Protein AF-A0A419SGR2-F1 (afdb_monomer)

Mean predicted aligned error: 12.33 Å

Nearest PDB structures (foldseek):
  8unz-assembly1_A  TM=3.447E-01  e=2.009E+00  Homo sapiens
  6o62-assembly1_A-2  TM=3.345E-01  e=9.635E+00  Candida albicans SC5314

pLDDT: mean 79.21, std 12.7, range [41.91, 95.69]

Radius of gyration: 28.57 Å; Cα contacts (8 Å, |Δi|>4): 319; chains: 1; bounding box: 72×35×72 Å

Solvent-accessible surface area (backbone atoms only — not comparable to full-atom values): 14028 Å² total; per-residue (Å²): 113,68,68,64,63,56,46,52,60,55,51,50,67,53,48,55,61,50,53,53,52,74,74,44,84,63,92,43,81,68,53,55,52,55,51,49,53,52,50,51,50,51,52,51,52,52,62,68,43,46,78,79,66,68,83,74,97,68,90,74,63,75,48,81,79,67,83,50,60,67,56,52,37,53,54,38,46,43,51,65,43,68,84,38,83,71,37,61,87,30,54,76,46,76,49,79,43,83,57,54,103,48,55,31,37,34,52,41,61,39,70,89,67,63,74,54,43,37,37,42,34,72,37,95,54,80,77,43,42,38,36,42,38,36,32,53,39,55,31,33,45,79,44,31,74,49,37,89,74,59,80,80,78,52,70,49,81,42,8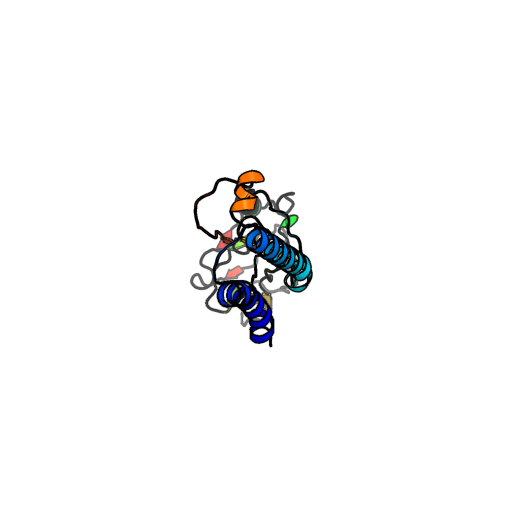8,40,99,84,31,35,30,44,38,35,52,56,71,88,82,86,86,88,82,88,84,89,73,83,54,72,78,56,38,73,74,67,74,59,65,95,64,92,63,96,63,93,50,72,46,74,50,58,40,40,39,39,36,38,34,28,57,82,47,44,75,45,67,51,60,87,57,48,80,47,71,43,73,40,53,123

Organism: NCBI:txid66863

Secondary structure (DSSP, 8-state):
-HHHHHHHHHHHHHHHHHHHHHH--S--HHHHHHHHHHHHHHHHHHHHHHHHH------PPBPP--SSHHHHHHHHHHTT-TT-TTTTTTEEEEEEEE--S--EEEEEE-SS---EEEEEEE-SS--SEEEEEEEPPPEEETTEE-GGGPPPPPEEEEEETTEEEEEEPP----------PPPHHHHTTS-----------EEEPPEEEEEEE-TT-EEEE-TTT-TTEEEPP-

Sequence (234 aa):
MILTTMLIPFLLLLLIPLGFVLKFGKVTRKVTHWLLFSYIGILILAAASIPFITVSDQTLEKVELDSDAWGSLFDDLRVGQLDSPLAQPFLVKQSELDLGQKDLLQLISEGEDRSFNVLLERKEENDNKLEVFLFQGKFIMNGYDFSFKLEPRHYALHDHTDGKALRFAALNQTIKLALTLPEFTIRQFTEEEKWVGSEHWHRADNQIIYLRVPHDLEVIADEDDFPFIEYVQK

Foldseek 3Di:
DVVVVVVVLVVVVVVVVVVLCVVPVDDDPVSVVVVVVVVVVNVVVVVVCVVVVPPDDDDFDQAPCPVCLVVVLVVCVLQPNCVPPSNVVFWDDKDKAAFDPAQEEEEAEPDDDLQEAEEEEEDPDDPNIKIKTKGAWWKAWPRGTPSVVDDTWDWDWDDDPRGIYIYTYDDDDDDDDDDDDDDPVVCVPPVVDPPPDDDGDIDGHHMYMYMYHYNRRHYDYDCVNHVHYRYRHD

Structure (mmCIF, N/CA/C/O backbone):
data_AF-A0A419SGR2-F1
#
_entry.id   AF-A0A419SGR2-F1
#
loop_
_atom_site.group_PDB
_atom_site.id
_atom_site.type_symbol
_atom_site.label_atom_id
_atom_site.label_alt_id
_atom_site.label_comp_id
_atom_site.label_asym_id
_atom_site.label_entity_id
_atom_site.label_seq_id
_atom_site.pdbx_PDB_ins_code
_atom_site.Cartn_x
_atom_site.Cartn_y
_atom_site.Cartn_z
_atom_site.occupancy
_atom_site.B_iso_or_equiv
_atom_site.auth_seq_id
_atom_site.auth_comp_id
_atom_site.auth_asym_id
_atom_site.auth_atom_id
_atom_site.pdbx_PDB_model_num
ATOM 1 N N . MET A 1 1 ? 9.354 -19.891 -29.641 1.00 48.00 1 MET A N 1
ATOM 2 C CA . MET A 1 1 ? 9.240 -18.952 -30.780 1.00 48.00 1 MET A CA 1
ATOM 3 C C . MET A 1 1 ? 10.104 -17.701 -30.602 1.00 48.00 1 MET A C 1
ATOM 5 O O . MET A 1 1 ? 10.783 -17.338 -31.548 1.00 48.00 1 MET A O 1
ATOM 9 N N . ILE A 1 2 ? 10.168 -17.103 -29.402 1.00 48.75 2 ILE A N 1
ATOM 10 C CA . ILE A 1 2 ? 11.015 -15.921 -29.112 1.00 48.75 2 ILE A CA 1
ATOM 11 C C . ILE A 1 2 ? 12.525 -16.236 -29.197 1.00 48.75 2 ILE A C 1
ATOM 13 O O . ILE A 1 2 ? 13.302 -15.464 -29.752 1.00 48.75 2 ILE A O 1
ATOM 17 N N . LEU A 1 3 ? 12.943 -17.418 -28.724 1.00 42.53 3 LEU A N 1
ATOM 18 C CA . LEU A 1 3 ? 14.351 -17.840 -28.759 1.00 42.53 3 LEU A CA 1
ATOM 19 C C . LEU A 1 3 ? 14.888 -17.958 -30.198 1.00 42.53 3 LEU A C 1
ATOM 21 O O . LEU A 1 3 ? 15.985 -17.501 -30.502 1.00 42.53 3 LEU A O 1
ATOM 25 N N . THR A 1 4 ? 14.083 -18.514 -31.107 1.00 53.03 4 THR A N 1
ATOM 26 C CA . THR A 1 4 ? 14.422 -18.649 -32.531 1.00 53.03 4 THR A CA 1
ATOM 27 C C . THR A 1 4 ? 14.467 -17.301 -33.250 1.00 53.03 4 THR A C 1
ATOM 29 O O . THR A 1 4 ? 15.324 -17.110 -34.105 1.00 53.03 4 THR A O 1
ATOM 32 N N . THR A 1 5 ? 13.607 -16.344 -32.887 1.00 54.94 5 THR A N 1
ATOM 33 C CA . THR A 1 5 ? 13.611 -14.998 -33.486 1.00 54.94 5 THR A CA 1
ATOM 34 C C . THR A 1 5 ? 14.757 -14.120 -32.982 1.00 54.94 5 THR A C 1
ATOM 36 O O . THR A 1 5 ? 15.222 -13.273 -33.734 1.00 54.94 5 THR A O 1
ATOM 39 N N . MET A 1 6 ? 15.265 -14.343 -31.763 1.00 57.66 6 MET A N 1
ATOM 40 C CA . MET A 1 6 ? 16.444 -13.635 -31.232 1.00 57.66 6 MET A CA 1
ATOM 41 C C . MET A 1 6 ? 17.780 -14.219 -31.714 1.00 57.66 6 MET A C 1
ATOM 43 O O . MET A 1 6 ? 18.756 -13.489 -31.871 1.00 57.66 6 MET A O 1
ATOM 47 N N . LEU A 1 7 ? 17.829 -15.523 -32.003 1.00 61.00 7 LEU A N 1
ATOM 48 C CA . LEU A 1 7 ? 19.039 -16.192 -32.494 1.00 61.00 7 LEU A CA 1
ATOM 49 C C . LEU A 1 7 ? 19.426 -15.761 -33.914 1.00 61.00 7 LEU A C 1
ATOM 51 O O . LEU A 1 7 ? 20.609 -15.603 -34.193 1.00 61.00 7 LEU A O 1
ATOM 55 N N . ILE A 1 8 ? 18.451 -15.538 -34.798 1.00 70.62 8 ILE A N 1
ATOM 56 C CA . ILE A 1 8 ? 18.682 -15.177 -36.208 1.00 70.62 8 ILE A CA 1
ATOM 57 C C . ILE A 1 8 ? 19.497 -13.877 -36.377 1.00 70.62 8 ILE A C 1
ATOM 59 O O . ILE A 1 8 ? 20.505 -13.920 -37.087 1.00 70.62 8 ILE A O 1
ATOM 63 N N . PRO A 1 9 ? 19.149 -12.737 -35.743 1.00 68.56 9 PRO A N 1
ATOM 64 C CA . PRO A 1 9 ? 19.940 -11.514 -35.873 1.00 68.56 9 PRO A CA 1
ATOM 65 C C . PRO A 1 9 ? 21.348 -11.662 -35.283 1.00 68.56 9 PRO A C 1
ATOM 67 O O . PRO A 1 9 ? 22.299 -11.149 -35.868 1.00 68.56 9 PRO A O 1
ATOM 70 N N . PHE A 1 10 ? 21.515 -12.427 -34.198 1.00 69.81 10 PHE A N 1
ATOM 71 C CA . PHE A 1 10 ? 22.832 -12.697 -33.611 1.00 69.81 10 PHE A CA 1
ATOM 72 C C . PHE A 1 10 ? 23.715 -13.549 -34.539 1.00 69.81 10 PHE A C 1
ATOM 74 O O . PHE A 1 10 ? 24.899 -13.268 -34.724 1.00 69.81 10 PHE A O 1
ATOM 81 N N . LEU A 1 11 ? 23.122 -14.554 -35.191 1.00 71.81 11 LEU A N 1
ATOM 82 C CA . LEU A 1 11 ? 23.799 -15.413 -36.163 1.00 71.81 11 LEU A CA 1
ATOM 83 C C . LEU A 1 11 ? 24.214 -14.625 -37.415 1.00 71.81 11 LEU A C 1
ATOM 85 O O . LEU A 1 11 ? 25.322 -14.807 -37.917 1.00 71.81 11 LEU A O 1
ATOM 89 N N . LEU A 1 12 ? 23.368 -13.702 -37.884 1.00 70.00 12 LEU A N 1
ATOM 90 C CA . LEU A 1 12 ? 23.697 -12.797 -38.990 1.00 70.00 12 LEU A CA 1
ATOM 91 C C . LEU A 1 12 ? 24.831 -11.831 -38.617 1.00 70.00 12 LEU A C 1
ATOM 93 O O . LEU A 1 12 ? 25.761 -11.653 -39.403 1.00 70.00 12 LEU A O 1
ATOM 97 N N . LEU A 1 13 ? 24.808 -11.271 -37.404 1.00 69.38 13 LEU A N 1
ATOM 98 C CA . LEU A 1 13 ? 25.834 -10.348 -36.906 1.00 69.38 13 LEU A CA 1
ATOM 99 C C . LEU A 1 13 ? 27.225 -11.002 -36.825 1.00 69.38 13 LEU A C 1
ATOM 101 O O . LEU A 1 13 ? 28.231 -10.328 -37.038 1.00 69.38 13 LEU A O 1
ATOM 105 N N . LEU A 1 14 ? 27.285 -12.316 -36.588 1.00 69.00 14 LEU A N 1
ATOM 106 C CA . LEU A 1 14 ? 28.528 -13.088 -36.481 1.00 69.00 14 LEU A CA 1
ATOM 107 C C . LEU A 1 14 ? 29.006 -13.637 -37.839 1.00 69.00 14 LEU A C 1
ATOM 109 O O . LEU A 1 14 ? 30.200 -13.601 -38.145 1.00 69.00 14 LEU A O 1
ATOM 113 N N . LEU A 1 15 ? 28.085 -14.101 -38.692 1.00 73.50 15 LEU A N 1
ATOM 114 C CA . LEU A 1 15 ? 28.427 -14.697 -39.988 1.00 73.50 15 LEU A CA 1
ATOM 115 C C . LEU A 1 15 ? 28.880 -13.676 -41.036 1.00 73.50 15 LEU A C 1
ATOM 117 O O . LEU A 1 15 ? 29.740 -13.999 -41.857 1.00 73.50 15 LEU A O 1
ATOM 121 N N . ILE A 1 16 ? 28.337 -12.456 -41.019 1.00 71.19 16 ILE A N 1
ATOM 122 C CA . ILE A 1 16 ? 28.701 -11.416 -41.989 1.00 71.19 16 ILE A CA 1
ATOM 123 C C . ILE A 1 16 ? 30.197 -11.045 -41.887 1.00 71.19 16 ILE A C 1
ATOM 125 O O . ILE A 1 16 ? 30.903 -11.199 -42.889 1.00 71.19 16 ILE A O 1
ATOM 129 N N . PRO A 1 17 ? 30.749 -10.638 -40.725 1.00 66.50 17 PRO A N 1
ATOM 130 C CA . PRO A 1 17 ? 32.171 -10.307 -40.621 1.00 66.50 17 PRO A CA 1
ATOM 131 C C . PRO A 1 17 ? 33.071 -11.529 -40.844 1.00 66.50 17 PRO A C 1
ATOM 133 O O . PRO A 1 17 ? 34.104 -11.406 -41.503 1.00 66.50 17 PRO A O 1
ATOM 136 N N . LEU A 1 18 ? 32.665 -12.718 -40.382 1.00 68.25 18 LEU A N 1
ATOM 137 C CA . LEU A 1 18 ? 33.427 -13.952 -40.583 1.00 68.25 18 LEU A CA 1
ATOM 138 C C . LEU A 1 18 ? 33.543 -14.316 -42.073 1.00 68.25 18 LEU A C 1
ATOM 140 O O . LEU A 1 18 ? 34.627 -14.660 -42.544 1.00 68.25 18 LEU A O 1
ATOM 144 N N . GLY A 1 19 ? 32.460 -14.160 -42.841 1.00 68.69 19 GLY A N 1
ATOM 145 C CA . GLY A 1 19 ? 32.465 -14.350 -44.293 1.00 68.69 19 GLY A CA 1
ATOM 146 C C . GLY A 1 19 ? 33.381 -13.361 -45.022 1.00 68.69 19 GLY A C 1
ATOM 147 O O . GLY A 1 19 ? 34.073 -13.742 -45.969 1.00 68.69 19 GLY A O 1
ATOM 148 N N . PHE A 1 20 ? 33.453 -12.111 -44.557 1.00 64.94 20 PHE A N 1
ATOM 149 C CA . PHE A 1 20 ? 34.381 -11.115 -45.101 1.00 64.94 20 PHE A CA 1
ATOM 150 C C . PHE A 1 20 ? 35.848 -11.430 -44.768 1.00 64.94 20 PHE A C 1
ATOM 152 O O . PHE A 1 20 ? 36.706 -11.303 -45.643 1.00 64.94 20 PHE A O 1
ATOM 159 N N . VAL A 1 21 ? 36.146 -11.895 -43.551 1.00 65.38 21 VAL A N 1
ATOM 160 C CA . VAL A 1 21 ? 37.510 -12.274 -43.137 1.00 65.38 21 VAL A CA 1
ATOM 161 C C . VAL A 1 21 ? 38.002 -13.510 -43.896 1.00 65.38 21 VAL A C 1
ATOM 163 O O . VAL A 1 21 ? 39.126 -13.509 -44.401 1.00 65.38 21 VAL A O 1
ATOM 166 N N . LEU A 1 22 ? 37.155 -14.534 -44.046 1.00 66.31 22 LEU A N 1
ATOM 167 C CA . LEU A 1 22 ? 37.504 -15.776 -44.748 1.00 66.31 22 LEU A CA 1
ATOM 168 C C . LEU A 1 22 ? 37.743 -15.563 -46.252 1.00 66.31 22 LEU A C 1
ATOM 170 O O . LEU A 1 22 ? 38.586 -16.235 -46.842 1.00 66.31 2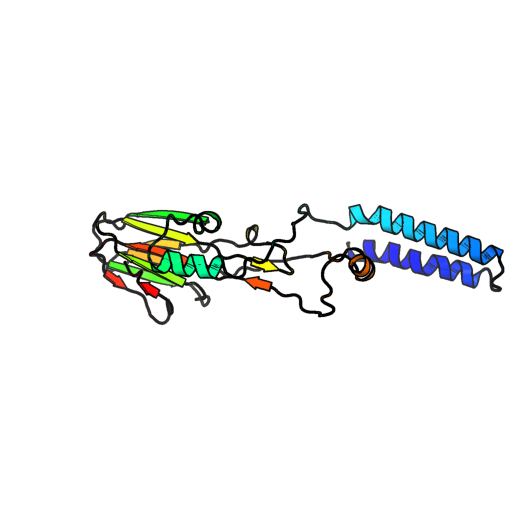2 LEU A O 1
ATOM 174 N N . LYS A 1 23 ? 37.025 -14.625 -46.885 1.00 61.94 23 LYS A N 1
ATOM 175 C CA . LYS A 1 23 ? 37.093 -14.408 -48.340 1.00 61.94 23 LYS A CA 1
ATOM 176 C C . LYS A 1 23 ? 38.195 -13.432 -48.775 1.00 61.94 23 LYS A C 1
ATOM 178 O O . LYS A 1 23 ? 38.629 -13.485 -49.923 1.00 61.94 23 LYS A O 1
ATOM 183 N N . PHE A 1 24 ? 38.671 -12.558 -47.886 1.00 60.19 24 PHE A N 1
ATOM 184 C CA . PHE A 1 24 ? 39.602 -11.473 -48.225 1.00 60.19 24 PHE A CA 1
ATOM 185 C C . PHE A 1 24 ? 40.857 -11.469 -47.340 1.00 60.19 24 PHE A C 1
ATOM 187 O O . PHE A 1 24 ? 41.215 -10.421 -46.815 1.00 60.19 24 PHE A O 1
ATOM 194 N N . GLY A 1 25 ? 41.539 -12.617 -47.205 1.00 58.00 25 GLY A N 1
ATOM 195 C CA . GLY A 1 25 ? 42.660 -12.905 -46.280 1.00 58.00 25 GLY A CA 1
ATOM 196 C C . GLY A 1 25 ? 43.868 -11.941 -46.203 1.00 58.00 25 GLY A C 1
ATOM 197 O O . GLY A 1 25 ? 44.849 -12.256 -45.536 1.00 58.00 25 GLY A O 1
ATOM 198 N N . LYS A 1 26 ? 43.826 -10.762 -46.837 1.00 61.06 26 LYS A N 1
ATOM 199 C CA . LYS A 1 26 ? 44.659 -9.592 -46.526 1.00 61.06 26 LYS A CA 1
ATOM 200 C C . LYS A 1 26 ? 43.774 -8.351 -46.361 1.00 61.06 26 LYS A C 1
ATOM 202 O O . LYS A 1 26 ? 43.098 -7.934 -47.303 1.00 61.06 26 LYS A O 1
ATOM 207 N N . VAL A 1 27 ? 43.836 -7.721 -45.185 1.00 58.25 27 VAL A N 1
ATOM 208 C CA . VAL A 1 27 ? 43.143 -6.457 -44.885 1.00 58.25 27 VAL A CA 1
ATOM 209 C C . VAL A 1 27 ? 43.746 -5.343 -45.745 1.00 58.25 27 VAL A C 1
ATOM 211 O O . VAL A 1 27 ? 44.775 -4.758 -45.422 1.00 58.25 27 VAL A O 1
ATOM 214 N N . THR A 1 28 ? 43.131 -5.073 -46.894 1.00 63.47 28 THR A N 1
ATOM 215 C CA . THR A 1 28 ? 43.472 -3.928 -47.747 1.00 63.47 28 THR A CA 1
ATOM 216 C C . THR A 1 28 ? 42.563 -2.747 -47.409 1.00 63.47 28 THR A C 1
ATOM 218 O O . THR A 1 28 ? 41.455 -2.937 -46.914 1.00 63.47 28 THR A O 1
ATOM 221 N N . ARG A 1 29 ? 42.978 -1.511 -47.728 1.00 59.44 29 ARG A N 1
ATOM 222 C CA . ARG A 1 29 ? 42.201 -0.279 -47.454 1.00 59.44 29 ARG A CA 1
ATOM 223 C C . ARG A 1 29 ? 40.753 -0.342 -47.977 1.00 59.44 29 ARG A C 1
ATOM 225 O O . ARG A 1 29 ? 39.870 0.303 -47.425 1.00 59.44 29 ARG A O 1
ATOM 232 N N . LYS A 1 30 ? 40.491 -1.142 -49.022 1.00 60.88 30 LYS A N 1
ATOM 233 C CA . LYS A 1 30 ? 39.145 -1.401 -49.566 1.00 60.88 30 LYS A CA 1
ATOM 234 C C . LYS A 1 30 ? 38.292 -2.292 -48.652 1.00 60.88 30 LYS A C 1
ATOM 236 O O . LYS A 1 30 ? 37.107 -2.022 -48.505 1.00 60.88 30 LYS A O 1
ATOM 241 N N . VAL A 1 31 ? 38.883 -3.298 -48.002 1.00 64.69 31 VAL A N 1
ATOM 242 C CA . VAL A 1 31 ? 38.198 -4.181 -47.036 1.00 64.69 31 VAL A CA 1
ATOM 243 C C . VAL A 1 31 ? 37.726 -3.385 -45.817 1.00 64.69 31 VAL A C 1
ATOM 245 O O . VAL A 1 31 ? 36.625 -3.618 -45.330 1.00 64.69 31 VAL A O 1
ATOM 248 N N . THR A 1 32 ? 38.492 -2.375 -45.390 1.00 67.25 32 THR A N 1
ATOM 249 C CA . THR A 1 32 ? 38.109 -1.476 -44.288 1.00 67.25 32 THR A CA 1
ATOM 250 C C . THR A 1 32 ? 36.806 -0.719 -44.572 1.00 67.25 32 THR A C 1
ATOM 252 O O . THR A 1 32 ? 35.983 -0.574 -43.675 1.00 67.25 32 THR A O 1
ATOM 255 N N . HIS A 1 33 ? 36.577 -0.287 -45.820 1.00 73.50 33 HIS A N 1
ATOM 256 C CA . HIS A 1 33 ? 35.339 0.407 -46.197 1.00 73.50 33 HIS A CA 1
ATOM 257 C C . HIS A 1 33 ? 34.140 -0.548 -46.212 1.00 73.50 33 HIS A C 1
ATOM 259 O O . HIS A 1 33 ? 33.076 -0.195 -45.719 1.00 73.50 33 HIS A O 1
ATOM 265 N N . TRP A 1 34 ? 34.309 -1.771 -46.723 1.00 74.06 34 TRP A N 1
ATOM 266 C CA . TRP A 1 34 ? 33.247 -2.785 -46.713 1.00 74.06 34 TRP A CA 1
ATOM 267 C C . TRP A 1 34 ? 32.858 -3.221 -45.300 1.00 74.06 34 TRP A C 1
ATOM 269 O O . TRP A 1 34 ? 31.674 -3.389 -45.018 1.00 74.06 34 TRP A O 1
ATOM 279 N N . LEU A 1 35 ? 33.839 -3.342 -44.402 1.00 73.19 35 LEU A N 1
ATOM 280 C CA . LEU A 1 35 ? 33.591 -3.623 -42.991 1.00 73.19 35 LEU A CA 1
ATOM 281 C C . LEU A 1 35 ? 32.818 -2.472 -42.339 1.00 73.19 35 LEU A C 1
ATOM 283 O O . LEU A 1 35 ? 31.832 -2.721 -41.651 1.00 73.19 35 LEU A O 1
ATOM 287 N N . LEU A 1 36 ? 33.192 -1.222 -42.629 1.00 74.62 36 LEU A N 1
ATOM 288 C CA . LEU A 1 36 ? 32.463 -0.046 -42.154 1.00 74.62 36 LEU A CA 1
ATOM 289 C C . LEU A 1 36 ? 31.013 -0.021 -42.666 1.00 74.62 36 LEU A C 1
ATOM 291 O O . LEU A 1 36 ? 30.101 0.187 -41.874 1.00 74.62 36 LEU A O 1
ATOM 295 N N . PHE A 1 37 ? 30.775 -0.291 -43.954 1.00 76.31 37 PHE A N 1
ATOM 296 C CA . PHE A 1 37 ? 29.416 -0.370 -44.507 1.00 76.31 37 PHE A CA 1
ATOM 297 C C . PHE A 1 37 ? 28.590 -1.484 -43.864 1.00 76.31 37 PHE A C 1
ATOM 299 O O . PHE A 1 37 ? 27.427 -1.270 -43.531 1.00 76.31 37 PHE A O 1
ATOM 306 N N . SER A 1 38 ? 29.191 -2.656 -43.651 1.00 75.50 38 SER A N 1
ATOM 307 C CA . SER A 1 38 ? 28.532 -3.757 -42.951 1.00 75.50 38 SER A CA 1
ATOM 308 C C . SER A 1 38 ? 28.190 -3.387 -41.509 1.00 75.50 38 SER A 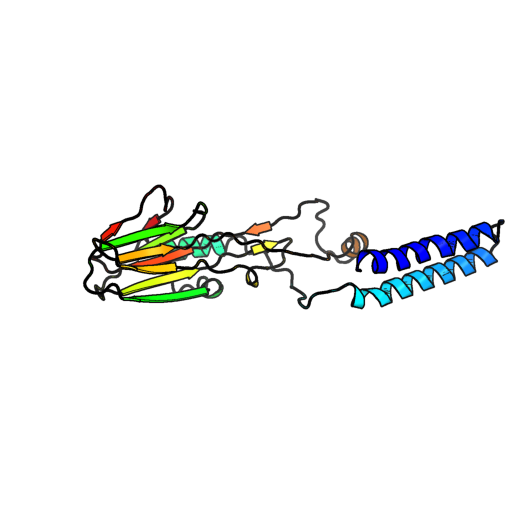C 1
ATOM 310 O O . SER A 1 38 ? 27.095 -3.690 -41.047 1.00 75.50 38 SER A O 1
ATOM 312 N N . TYR A 1 39 ? 29.111 -2.737 -40.800 1.00 75.81 39 TYR A N 1
ATOM 313 C CA . TYR A 1 39 ? 28.913 -2.295 -39.424 1.00 75.81 39 TYR A CA 1
ATOM 314 C C . TYR A 1 39 ? 27.787 -1.260 -39.322 1.00 75.81 39 TYR A C 1
ATOM 316 O O . TYR A 1 39 ? 26.885 -1.412 -38.503 1.00 75.81 39 TYR A O 1
ATOM 324 N N . ILE A 1 40 ? 27.783 -0.261 -40.209 1.00 80.50 40 ILE A N 1
ATOM 325 C CA . ILE A 1 40 ? 26.705 0.733 -40.302 1.00 80.50 40 ILE A CA 1
ATOM 326 C C . ILE A 1 40 ? 25.371 0.048 -40.621 1.00 80.50 40 ILE A C 1
ATOM 328 O O . ILE A 1 40 ? 24.364 0.361 -39.996 1.00 80.50 40 ILE A O 1
ATOM 332 N N . GLY A 1 41 ? 25.351 -0.915 -41.546 1.00 79.81 41 GLY A N 1
ATOM 333 C CA . GLY A 1 41 ? 24.145 -1.679 -41.868 1.00 79.81 41 GLY A CA 1
ATOM 334 C C . GLY A 1 41 ? 23.591 -2.442 -40.664 1.00 79.81 41 GLY A C 1
ATOM 335 O O . GLY A 1 41 ? 22.390 -2.402 -40.412 1.00 79.81 41 GLY A O 1
ATOM 336 N N . ILE A 1 42 ? 24.465 -3.079 -39.880 1.00 82.00 42 ILE A N 1
ATOM 337 C CA . ILE A 1 42 ? 24.087 -3.759 -38.635 1.00 82.00 42 ILE A CA 1
ATOM 338 C C . ILE A 1 42 ? 23.534 -2.761 -37.613 1.00 82.00 42 ILE A C 1
ATOM 340 O O . ILE A 1 42 ? 22.492 -3.030 -37.025 1.00 82.00 42 ILE A O 1
ATOM 344 N N . LEU A 1 43 ? 24.181 -1.606 -37.432 1.00 77.50 43 LEU A N 1
ATOM 345 C CA . LEU A 1 43 ? 23.693 -0.556 -36.533 1.00 77.50 43 LEU A CA 1
ATOM 346 C C . LEU A 1 43 ? 22.307 -0.049 -36.942 1.00 77.50 43 LEU A C 1
ATOM 348 O O . LEU A 1 43 ? 21.441 0.102 -36.087 1.00 77.50 43 LEU A O 1
ATOM 352 N N . ILE A 1 44 ? 22.074 0.169 -38.239 1.00 80.88 44 ILE A N 1
ATOM 353 C CA . ILE A 1 44 ? 20.767 0.598 -38.754 1.00 80.88 44 ILE A CA 1
ATOM 354 C C . ILE A 1 44 ? 19.713 -0.482 -38.505 1.00 80.88 44 ILE A C 1
ATOM 356 O O . ILE A 1 44 ? 18.616 -0.166 -38.056 1.00 80.88 44 ILE 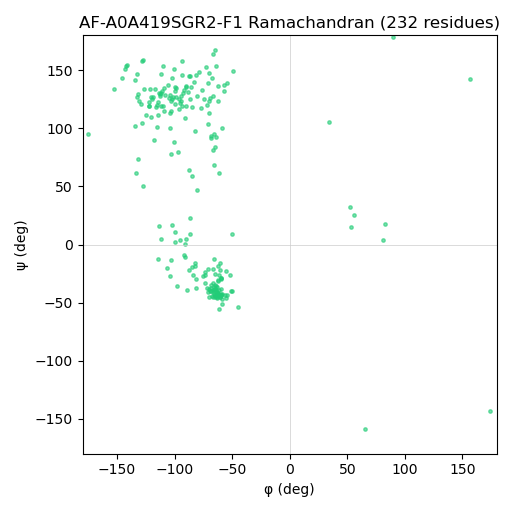A O 1
ATOM 360 N N . LEU A 1 45 ? 20.033 -1.754 -38.759 1.00 79.88 45 LEU A N 1
ATOM 361 C CA . LEU A 1 45 ? 19.115 -2.864 -38.498 1.00 79.88 45 LEU A CA 1
ATOM 362 C C . LEU A 1 45 ? 18.814 -3.027 -37.005 1.00 79.88 45 LEU A C 1
ATOM 364 O O . LEU A 1 45 ? 17.673 -3.306 -36.651 1.00 79.88 45 LEU A O 1
ATOM 368 N N . ALA A 1 46 ? 19.808 -2.830 -36.137 1.00 79.81 46 ALA A N 1
ATOM 369 C CA . AL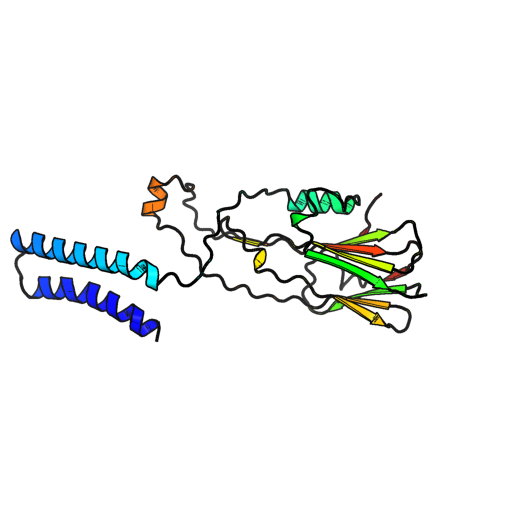A A 1 46 ? 19.625 -2.840 -34.691 1.00 79.81 46 ALA A CA 1
ATOM 370 C C . ALA A 1 46 ? 18.738 -1.673 -34.235 1.00 79.81 46 ALA A C 1
ATOM 372 O O . ALA A 1 46 ? 17.791 -1.887 -33.491 1.00 79.81 46 ALA A O 1
ATOM 373 N N . ALA A 1 47 ? 18.974 -0.458 -34.735 1.00 79.38 47 ALA A N 1
ATOM 374 C CA . ALA A 1 47 ? 18.135 0.698 -34.428 1.00 79.38 47 ALA A CA 1
ATOM 375 C C . ALA A 1 47 ? 16.692 0.514 -34.930 1.00 79.38 47 ALA A C 1
ATOM 377 O O . ALA A 1 47 ? 15.737 0.820 -34.220 1.00 79.38 47 ALA A O 1
ATOM 378 N N . ALA A 1 48 ? 16.522 -0.042 -36.132 1.00 80.00 48 ALA A N 1
ATOM 379 C CA . ALA A 1 48 ? 15.213 -0.323 -36.712 1.00 80.00 48 ALA A CA 1
ATOM 380 C C . ALA A 1 48 ? 14.474 -1.481 -36.018 1.00 80.00 48 ALA A C 1
ATOM 382 O O . ALA A 1 48 ? 13.253 -1.567 -36.135 1.00 80.00 48 ALA A O 1
ATOM 383 N N . SER A 1 49 ? 15.180 -2.369 -35.305 1.00 78.81 49 SER A N 1
ATOM 384 C CA . SER A 1 49 ? 14.566 -3.486 -34.581 1.00 78.81 49 SER A CA 1
ATOM 385 C C . SER A 1 49 ? 14.065 -3.111 -33.182 1.00 78.81 49 SER A C 1
ATOM 387 O O . SER A 1 49 ? 13.184 -3.801 -32.671 1.00 78.81 49 SER A O 1
ATOM 389 N N . ILE A 1 50 ? 14.548 -2.003 -32.599 1.00 73.50 50 ILE A N 1
ATOM 390 C CA . ILE A 1 50 ? 14.118 -1.473 -31.289 1.00 73.50 50 ILE A CA 1
ATOM 391 C C . ILE A 1 50 ? 12.588 -1.473 -31.111 1.00 73.50 50 ILE A C 1
ATOM 393 O O . ILE A 1 50 ? 12.133 -2.093 -30.147 1.00 73.50 50 ILE A O 1
ATOM 397 N N . PRO A 1 51 ? 11.772 -0.882 -32.014 1.00 72.38 51 PRO A N 1
ATOM 398 C CA . PRO A 1 51 ? 10.320 -0.822 -31.824 1.00 72.38 51 PRO A CA 1
ATOM 399 C C . PRO A 1 51 ? 9.637 -2.197 -31.776 1.00 72.38 51 PRO A C 1
ATOM 401 O O . PRO A 1 51 ? 8.522 -2.301 -31.276 1.00 72.38 51 PRO A O 1
ATOM 404 N N . PHE A 1 52 ? 10.287 -3.257 -32.267 1.00 72.88 52 PHE A N 1
ATOM 405 C CA . PHE A 1 52 ? 9.761 -4.624 -32.237 1.00 72.88 52 PHE A CA 1
ATOM 406 C C . PHE A 1 52 ? 10.180 -5.413 -30.982 1.00 72.88 52 PHE A C 1
ATOM 408 O O . PHE A 1 52 ? 9.672 -6.513 -30.762 1.00 72.88 52 PHE A O 1
ATOM 415 N N . ILE A 1 53 ? 11.117 -4.888 -30.181 1.00 67.19 53 ILE A N 1
ATOM 416 C CA . ILE A 1 53 ? 11.613 -5.510 -28.941 1.00 67.19 53 ILE A CA 1
ATOM 417 C C . ILE A 1 53 ? 10.910 -4.917 -27.717 1.00 67.19 53 ILE A C 1
ATOM 419 O O . ILE A 1 53 ? 10.636 -5.638 -26.758 1.00 67.19 53 ILE A O 1
ATOM 423 N N . THR A 1 54 ? 10.602 -3.619 -27.739 1.00 59.47 54 THR A N 1
ATOM 424 C CA . THR A 1 54 ? 9.824 -2.955 -26.688 1.00 59.47 54 THR A CA 1
ATOM 425 C C . THR A 1 54 ? 8.380 -3.451 -26.700 1.00 59.47 54 THR A C 1
ATOM 427 O O . THR A 1 54 ? 7.529 -2.941 -27.421 1.00 59.47 54 THR A O 1
ATOM 430 N N . VAL A 1 55 ? 8.111 -4.472 -25.888 1.00 59.84 55 VAL A N 1
ATOM 431 C CA . VAL A 1 55 ? 6.770 -4.989 -25.605 1.00 59.84 55 VAL A CA 1
ATOM 432 C C . VAL A 1 55 ? 6.344 -4.433 -24.245 1.00 59.84 55 VAL A C 1
ATOM 434 O O . VAL A 1 55 ? 6.652 -5.059 -23.237 1.00 59.84 55 VAL A O 1
ATOM 437 N N . SER A 1 56 ? 5.727 -3.243 -24.205 1.00 57.53 56 SER A N 1
ATOM 438 C CA . SER A 1 56 ? 4.746 -2.793 -23.184 1.00 57.53 56 SER A CA 1
ATOM 439 C C . SER A 1 56 ? 4.654 -1.259 -23.074 1.00 57.53 56 SER A C 1
ATOM 441 O O . SER A 1 56 ? 5.657 -0.551 -23.099 1.00 57.53 56 SER A O 1
ATOM 443 N N . ASP A 1 57 ? 3.421 -0.792 -22.857 1.00 58.09 57 ASP A N 1
ATOM 444 C CA . ASP A 1 57 ? 2.845 0.530 -23.158 1.00 58.09 57 ASP A CA 1
ATOM 445 C C . ASP A 1 57 ? 3.024 1.652 -22.115 1.00 58.09 57 ASP A C 1
ATOM 447 O O . ASP A 1 57 ? 2.224 2.586 -22.083 1.00 58.09 57 ASP A O 1
ATOM 451 N N . GLN A 1 58 ? 4.017 1.601 -21.225 1.00 63.31 58 GLN A N 1
ATOM 452 C CA . GLN A 1 58 ? 4.123 2.622 -20.170 1.00 63.31 58 GLN A CA 1
ATOM 453 C C . GLN A 1 58 ? 5.542 3.150 -20.016 1.00 63.31 58 GLN A C 1
ATOM 455 O O . GLN A 1 58 ? 6.404 2.532 -19.393 1.00 63.31 58 GLN A O 1
ATOM 460 N N . THR A 1 59 ? 5.763 4.337 -20.577 1.00 65.69 59 THR A N 1
ATOM 461 C CA . THR A 1 59 ? 6.862 5.205 -20.165 1.00 65.69 59 THR A CA 1
ATOM 462 C C . THR A 1 59 ? 6.512 5.741 -18.784 1.00 65.69 59 THR A C 1
ATOM 464 O O . THR A 1 59 ? 5.637 6.591 -18.647 1.00 65.69 59 THR A O 1
ATOM 467 N N . LEU A 1 60 ? 7.147 5.185 -17.757 1.00 71.50 60 LEU A N 1
ATOM 468 C CA . LEU A 1 60 ? 7.053 5.712 -16.404 1.00 71.50 60 LEU A CA 1
ATOM 469 C C . LEU A 1 60 ? 8.095 6.813 -16.244 1.00 71.50 60 LEU A C 1
ATOM 471 O O . LEU A 1 60 ? 9.245 6.653 -16.660 1.00 71.50 60 LEU A O 1
ATOM 475 N N . GLU A 1 61 ? 7.692 7.924 -15.645 1.00 72.69 61 GLU A N 1
ATOM 476 C CA . GLU A 1 61 ? 8.628 8.961 -15.234 1.00 72.69 61 GLU A CA 1
ATOM 477 C C . GLU A 1 61 ? 9.313 8.545 -13.932 1.00 72.69 61 GLU A C 1
ATOM 479 O O . GLU A 1 61 ? 8.751 7.813 -13.110 1.00 72.69 61 GLU A O 1
ATOM 484 N N . LYS A 1 62 ? 10.565 8.980 -13.766 1.00 75.19 62 LYS A N 1
ATOM 485 C CA . LYS A 1 62 ? 11.283 8.782 -12.511 1.00 75.19 62 LYS A CA 1
ATOM 486 C C . LYS A 1 62 ? 10.632 9.698 -11.478 1.00 75.19 62 LYS A C 1
ATOM 488 O O . LYS A 1 62 ? 10.534 10.902 -11.698 1.00 75.19 62 LYS A O 1
ATOM 493 N N . VAL A 1 63 ? 10.172 9.123 -10.380 1.00 77.44 63 VAL A N 1
ATOM 494 C CA . VAL A 1 63 ? 9.545 9.856 -9.287 1.00 77.44 63 VAL A CA 1
ATOM 495 C C . VAL A 1 63 ? 10.634 10.255 -8.301 1.00 77.44 63 VAL A C 1
ATOM 497 O O . VAL A 1 63 ? 11.508 9.447 -7.968 1.00 77.44 63 VAL A O 1
ATOM 500 N N . GLU A 1 64 ? 10.598 11.504 -7.837 1.00 71.19 64 GLU A N 1
ATOM 501 C CA . GLU A 1 64 ? 11.399 11.897 -6.684 1.00 71.19 64 GLU A CA 1
ATOM 502 C C . GLU A 1 64 ? 10.930 11.081 -5.482 1.00 71.19 64 GLU A C 1
ATOM 504 O O . GLU A 1 64 ? 9.748 11.059 -5.133 1.00 71.19 64 GLU A O 1
ATOM 509 N N . LEU A 1 65 ? 11.866 10.358 -4.872 1.00 64.56 65 LEU A N 1
ATOM 510 C CA . LEU A 1 65 ? 11.629 9.710 -3.594 1.00 64.56 65 LEU A CA 1
ATOM 511 C C . LEU A 1 65 ? 11.387 10.807 -2.557 1.00 64.56 65 LEU A C 1
ATOM 513 O O . LEU A 1 65 ? 12.328 11.297 -1.940 1.00 64.56 65 LEU A O 1
ATOM 517 N N . ASP A 1 66 ? 10.127 11.165 -2.342 1.00 69.25 66 ASP A N 1
ATOM 518 C CA . ASP A 1 66 ? 9.730 11.746 -1.071 1.00 69.25 66 ASP A CA 1
ATOM 519 C C . ASP A 1 66 ? 9.842 10.621 -0.040 1.00 69.25 66 ASP A C 1
ATOM 521 O O . ASP A 1 66 ? 8.957 9.767 0.094 1.00 69.25 66 ASP A O 1
ATOM 525 N N . SER A 1 67 ? 11.015 10.532 0.591 1.00 62.47 67 SER A N 1
ATOM 526 C CA . SER A 1 67 ? 11.333 9.455 1.522 1.00 62.47 67 SER A CA 1
ATOM 527 C C . SER A 1 67 ? 10.372 9.426 2.709 1.00 62.47 67 SER A C 1
ATOM 529 O O . SER A 1 67 ? 10.167 8.349 3.281 1.00 62.47 67 SER A O 1
ATOM 531 N N . ASP A 1 68 ? 9.720 10.553 3.002 1.00 77.81 68 ASP A N 1
ATOM 532 C CA . ASP A 1 68 ? 9.056 10.800 4.273 1.00 77.81 68 ASP A CA 1
ATOM 533 C C . ASP A 1 68 ? 7.533 10.922 4.140 1.00 77.81 68 ASP A C 1
ATOM 535 O O . ASP A 1 68 ? 6.846 10.821 5.154 1.00 77.81 68 ASP A O 1
ATOM 539 N N . ALA A 1 69 ? 6.973 11.053 2.929 1.00 84.38 69 ALA A N 1
ATOM 540 C CA . ALA A 1 69 ? 5.520 11.155 2.731 1.00 84.38 69 ALA A CA 1
ATOM 541 C C . ALA A 1 69 ? 4.731 9.996 3.365 1.00 84.38 69 ALA A C 1
ATOM 543 O O . ALA A 1 69 ? 3.706 10.221 4.002 1.00 84.38 69 ALA A O 1
ATOM 544 N N . TRP A 1 70 ? 5.209 8.754 3.222 1.00 86.69 70 TRP A N 1
ATOM 545 C CA . TRP A 1 70 ? 4.534 7.590 3.809 1.00 86.69 70 TRP A CA 1
ATOM 546 C C . TRP A 1 70 ? 4.640 7.554 5.340 1.00 86.69 70 TRP A C 1
ATOM 548 O O . TRP A 1 70 ? 3.679 7.202 6.018 1.00 86.69 70 TRP A O 1
ATOM 558 N N . GLY A 1 71 ? 5.795 7.946 5.890 1.00 87.12 71 GLY A N 1
ATOM 559 C CA . GLY A 1 71 ? 5.983 8.045 7.340 1.00 87.12 71 GLY A CA 1
ATOM 560 C C . GLY A 1 71 ? 5.119 9.153 7.940 1.00 87.12 71 GLY A C 1
ATOM 561 O O . GLY A 1 71 ? 4.396 8.916 8.900 1.00 87.12 71 GLY A O 1
ATOM 562 N N . SER A 1 72 ? 5.111 10.321 7.294 1.00 90.69 72 SER A N 1
ATOM 563 C CA . SER A 1 72 ? 4.262 11.460 7.654 1.00 90.69 72 SER A CA 1
ATOM 564 C C . SER A 1 72 ? 2.780 11.099 7.609 1.00 90.69 72 SER A C 1
ATOM 566 O O . SER A 1 72 ? 2.044 11.437 8.527 1.00 90.69 72 SER A O 1
ATOM 568 N N . LEU A 1 73 ? 2.339 10.354 6.586 1.00 91.00 73 LEU A N 1
ATOM 569 C CA . LEU A 1 73 ? 0.965 9.857 6.523 1.00 91.00 73 LEU A CA 1
ATOM 570 C C . LEU A 1 73 ? 0.640 8.947 7.711 1.00 91.00 73 LEU A C 1
ATOM 572 O O . LEU A 1 73 ? -0.424 9.075 8.309 1.00 91.00 73 LEU A O 1
ATOM 576 N N . PHE A 1 74 ? 1.536 8.019 8.048 1.00 90.12 74 PHE A N 1
ATOM 577 C CA . PHE A 1 74 ? 1.324 7.133 9.188 1.00 90.12 74 PHE A CA 1
ATOM 578 C C . PHE A 1 74 ? 1.176 7.927 10.497 1.00 90.12 74 PHE A C 1
ATOM 580 O O . PHE A 1 74 ? 0.262 7.655 11.276 1.00 90.12 74 PHE A O 1
ATOM 587 N N . ASP A 1 75 ? 2.012 8.948 10.703 1.00 91.50 75 ASP A N 1
ATOM 588 C CA . ASP A 1 75 ? 1.920 9.841 11.861 1.00 91.50 75 ASP A CA 1
ATOM 589 C C . ASP A 1 75 ? 0.623 10.672 11.878 1.00 91.50 75 ASP A C 1
ATOM 591 O O . ASP A 1 75 ? -0.031 10.735 12.922 1.00 91.50 75 ASP A O 1
ATOM 595 N N . ASP A 1 76 ? 0.204 11.241 10.742 1.00 92.19 76 ASP A N 1
ATOM 596 C CA . ASP A 1 76 ? -1.059 11.985 10.603 1.00 92.19 76 ASP A CA 1
ATOM 597 C C . ASP A 1 76 ? -2.267 11.103 10.958 1.00 92.19 76 ASP A C 1
ATOM 599 O O . ASP A 1 76 ? -3.153 11.498 11.724 1.00 92.19 76 ASP A O 1
ATOM 603 N N . LEU A 1 77 ? -2.298 9.875 10.432 1.00 92.44 77 LEU A N 1
ATOM 604 C CA . LEU A 1 77 ? -3.370 8.926 10.718 1.00 92.44 77 LEU A CA 1
ATOM 605 C C . LEU A 1 77 ? -3.384 8.542 12.202 1.00 92.44 77 LEU A C 1
ATOM 607 O O . LEU A 1 77 ? -4.452 8.479 12.810 1.00 92.44 77 LEU A O 1
ATOM 611 N N . ARG A 1 78 ? -2.218 8.359 12.826 1.00 91.69 78 ARG A N 1
ATOM 612 C CA . ARG A 1 78 ? -2.119 8.014 14.251 1.00 91.69 78 ARG A CA 1
ATOM 613 C C . ARG A 1 78 ? -2.720 9.072 15.186 1.00 91.69 78 ARG A C 1
ATOM 615 O O . ARG A 1 78 ? -3.183 8.721 16.272 1.00 91.69 78 ARG A O 1
ATOM 622 N N . VAL A 1 79 ? -2.765 10.335 14.759 1.00 92.31 79 VAL A N 1
ATOM 623 C CA . VAL A 1 79 ? -3.424 11.439 15.486 1.00 92.31 79 VAL A CA 1
ATOM 624 C C . VAL A 1 79 ? -4.827 11.774 14.954 1.00 92.31 79 VAL A C 1
ATOM 626 O O . VAL A 1 79 ? -5.417 12.792 15.314 1.00 92.31 79 VAL A O 1
ATOM 629 N N . GLY A 1 80 ? -5.380 10.932 14.077 1.00 89.38 80 GLY A N 1
ATOM 630 C CA . GLY A 1 80 ? -6.756 11.040 13.590 1.00 89.38 80 GLY A CA 1
ATOM 631 C C . GLY A 1 80 ? -6.974 12.028 12.444 1.00 89.38 80 GLY A C 1
ATOM 632 O O . GLY A 1 80 ? -8.115 12.410 12.184 1.00 89.38 80 GLY A O 1
ATOM 633 N N . GLN A 1 81 ? -5.921 12.448 11.738 1.00 90.38 81 GLN A N 1
ATOM 634 C CA . GLN A 1 81 ? -6.013 13.395 10.619 1.00 90.38 81 GLN A CA 1
ATOM 635 C C . GLN A 1 81 ? -6.282 12.693 9.277 1.00 90.38 81 GLN A C 1
ATOM 637 O O . GLN A 1 81 ? -5.479 12.743 8.347 1.00 90.38 81 GLN A O 1
ATOM 642 N N . LEU A 1 82 ? -7.449 12.055 9.154 1.00 86.50 82 LEU A N 1
ATOM 643 C CA . LEU A 1 82 ? -7.885 11.367 7.926 1.00 86.50 82 LEU A CA 1
ATOM 644 C C . LEU A 1 82 ? -8.050 12.298 6.714 1.00 86.50 82 LEU A C 1
ATOM 646 O O . LEU A 1 82 ? -7.819 11.883 5.580 1.00 86.50 82 LEU A O 1
ATOM 650 N N . ASP A 1 83 ? -8.425 13.556 6.953 1.00 84.62 83 ASP A N 1
ATOM 651 C CA . ASP A 1 83 ? -8.658 14.558 5.904 1.00 84.62 83 ASP A CA 1
ATOM 652 C C . ASP A 1 83 ? -7.379 15.300 5.477 1.00 84.62 83 ASP A C 1
ATOM 654 O O . ASP A 1 83 ? -7.443 16.285 4.733 1.00 84.62 83 ASP A O 1
ATOM 658 N N . SER A 1 84 ? -6.207 14.850 5.940 1.00 85.31 84 SER A N 1
ATOM 659 C CA . SER A 1 84 ? -4.926 15.428 5.539 1.00 85.31 84 SER A CA 1
ATOM 660 C C . SER A 1 84 ? -4.777 15.373 4.009 1.00 85.31 84 SER A C 1
ATOM 662 O O . SER A 1 84 ? -5.062 14.339 3.389 1.00 85.31 84 SER A O 1
ATOM 664 N N . PRO A 1 85 ? -4.278 16.441 3.358 1.00 83.50 85 PRO A N 1
ATOM 665 C CA . PRO A 1 85 ? -3.933 16.407 1.937 1.00 83.50 85 PRO A CA 1
ATOM 666 C C . PRO A 1 85 ? -2.952 15.281 1.580 1.00 83.50 85 PRO A C 1
ATOM 668 O O . PRO A 1 85 ? -2.913 14.851 0.428 1.00 83.50 85 PRO A O 1
ATOM 671 N N . LEU A 1 86 ? -2.184 14.790 2.562 1.00 84.19 86 LEU A N 1
ATOM 672 C CA . LEU A 1 86 ? -1.272 13.658 2.411 1.00 84.19 86 LEU A CA 1
ATOM 673 C C . LEU A 1 86 ? -1.989 12.308 2.324 1.00 84.19 86 LEU A C 1
ATOM 675 O O . LEU A 1 86 ? -1.423 11.380 1.762 1.00 84.19 86 LEU A O 1
ATOM 679 N N . ALA A 1 87 ? -3.214 12.178 2.839 1.00 85.19 87 ALA A N 1
ATOM 680 C CA . ALA A 1 87 ? -3.938 10.908 2.894 1.00 85.19 87 ALA A CA 1
ATOM 681 C C . ALA A 1 87 ? -4.627 10.553 1.569 1.00 85.19 87 ALA A C 1
ATOM 683 O O . ALA A 1 87 ? -4.630 9.393 1.150 1.00 85.19 87 ALA A O 1
ATOM 684 N N . GLN A 1 88 ? -5.161 11.560 0.875 1.00 84.69 88 GLN A N 1
ATOM 685 C CA . GLN A 1 88 ? -5.947 11.380 -0.352 1.00 84.69 88 GLN A CA 1
ATOM 686 C C . GLN A 1 88 ? -5.216 10.600 -1.462 1.00 84.69 88 GLN A C 1
ATOM 688 O O . GLN A 1 88 ? -5.831 9.709 -2.044 1.00 84.69 88 GLN A O 1
ATOM 693 N N . PRO A 1 89 ? -3.920 10.844 -1.753 1.00 86.62 89 PRO A N 1
ATOM 694 C CA . PRO A 1 89 ? -3.213 10.110 -2.804 1.00 86.62 89 PRO A CA 1
ATOM 695 C C . PRO A 1 89 ? -3.008 8.619 -2.509 1.00 86.62 89 PRO A C 1
ATOM 697 O O . PRO A 1 89 ? -2.758 7.852 -3.435 1.00 86.62 89 PRO A O 1
ATOM 700 N N . PHE A 1 90 ? -3.077 8.214 -1.239 1.00 89.06 90 PHE A N 1
ATOM 701 C CA . PHE A 1 90 ? -2.839 6.834 -0.815 1.00 89.06 90 PHE A CA 1
ATOM 702 C C . PHE A 1 90 ? -4.138 6.085 -0.492 1.00 89.06 90 PHE A C 1
ATOM 704 O O . PHE A 1 90 ? -4.117 4.862 -0.357 1.00 89.06 90 PHE A O 1
ATOM 711 N N . LEU A 1 91 ? -5.270 6.786 -0.365 1.00 92.50 91 LEU A N 1
ATOM 712 C CA . LEU A 1 91 ? -6.570 6.178 -0.099 1.00 92.50 91 LEU A CA 1
ATOM 713 C C . LEU A 1 91 ? -7.057 5.405 -1.331 1.00 92.50 91 LEU A C 1
ATOM 715 O O . LEU A 1 91 ? -7.398 5.989 -2.357 1.00 92.50 91 LEU A O 1
ATOM 719 N N . VAL A 1 92 ? -7.142 4.081 -1.211 1.00 92.69 92 VAL A N 1
ATOM 720 C CA . VAL A 1 92 ? -7.585 3.206 -2.311 1.00 92.69 92 VAL A CA 1
ATOM 721 C C . VAL A 1 92 ? -9.009 2.707 -2.146 1.00 92.69 92 VAL A C 1
ATOM 723 O O . VAL A 1 92 ? -9.675 2.385 -3.131 1.00 92.69 92 VAL A O 1
ATOM 726 N N . LYS A 1 93 ? -9.496 2.612 -0.906 1.00 93.00 93 LYS A N 1
ATOM 727 C CA . LYS A 1 93 ? -10.852 2.145 -0.631 1.00 93.00 93 LYS A CA 1
ATOM 728 C C . LYS A 1 93 ? -11.372 2.735 0.667 1.00 93.00 93 LYS A C 1
ATOM 730 O O . LYS A 1 93 ? -10.707 2.658 1.693 1.00 93.00 93 LYS A O 1
ATOM 735 N N . GLN A 1 94 ? -12.602 3.221 0.617 1.00 95.00 94 GLN A N 1
ATOM 736 C CA . GLN A 1 94 ? -13.399 3.576 1.780 1.00 95.00 94 GLN A CA 1
ATOM 737 C C . GLN A 1 94 ? -14.681 2.751 1.738 1.00 95.00 94 GLN A C 1
ATOM 739 O O . GLN A 1 94 ? -15.307 2.617 0.683 1.00 95.00 94 GLN A O 1
ATOM 744 N N . SER A 1 95 ? -15.060 2.164 2.866 1.00 95.69 95 SER A N 1
ATOM 745 C CA . SER A 1 95 ? -16.348 1.492 2.993 1.00 95.69 95 SER A CA 1
ATOM 746 C C . SER A 1 95 ? -16.952 1.708 4.366 1.00 95.69 95 SER A C 1
ATOM 748 O O . SER A 1 95 ? -16.243 1.918 5.346 1.00 95.69 95 SER A O 1
ATOM 750 N N . GLU A 1 96 ? -18.272 1.629 4.405 1.00 95.56 96 GLU A N 1
ATOM 751 C CA . GLU A 1 96 ? -19.065 1.666 5.619 1.00 95.56 96 GLU A CA 1
ATOM 752 C C . GLU A 1 96 ? -19.821 0.341 5.709 1.00 95.56 96 GLU A C 1
ATOM 754 O O . GLU A 1 96 ? -20.460 -0.092 4.745 1.00 95.56 96 GLU A O 1
ATOM 759 N N . LEU A 1 97 ? -19.685 -0.339 6.842 1.00 93.75 97 LEU A N 1
ATOM 760 C CA . LEU A 1 97 ? -20.204 -1.677 7.077 1.00 93.75 97 LEU A CA 1
ATOM 761 C C . LEU A 1 97 ? -21.172 -1.629 8.259 1.00 93.75 97 LEU A C 1
ATOM 763 O O . LEU A 1 97 ? -20.824 -1.152 9.337 1.00 93.75 97 LEU A O 1
ATOM 767 N N . ASP A 1 98 ? -22.384 -2.138 8.059 1.00 92.25 98 ASP A N 1
ATOM 768 C CA . ASP A 1 98 ? -23.410 -2.193 9.101 1.00 92.25 98 ASP A CA 1
ATOM 769 C C . ASP A 1 98 ? -23.118 -3.344 10.079 1.00 92.25 98 ASP A C 1
ATOM 771 O O . ASP A 1 98 ? -23.090 -4.522 9.696 1.00 92.25 98 ASP A O 1
ATOM 775 N N . LEU A 1 99 ? -22.886 -3.004 11.349 1.00 88.62 99 LEU A N 1
ATOM 776 C CA . LEU A 1 99 ? -22.656 -3.974 12.421 1.00 88.62 99 LEU A CA 1
ATOM 777 C C . LEU A 1 99 ? -23.977 -4.526 12.982 1.00 88.62 99 LEU A C 1
ATOM 779 O O . LEU A 1 99 ? -23.988 -5.603 13.588 1.00 88.62 99 LEU A O 1
ATOM 783 N N . GLY A 1 100 ? -25.099 -3.844 12.743 1.00 84.69 100 GLY A N 1
ATOM 784 C CA . GLY A 1 100 ? -26.370 -4.088 13.412 1.00 84.69 100 GLY A CA 1
ATOM 785 C C . GLY A 1 100 ? -26.301 -3.773 14.911 1.00 84.69 100 GLY A C 1
ATOM 786 O O . GLY A 1 100 ? -25.428 -3.055 15.376 1.00 84.69 100 GLY A O 1
ATOM 787 N N . GLN A 1 101 ? -27.215 -4.337 15.702 1.00 79.62 101 GLN A N 1
ATOM 788 C CA . GLN A 1 101 ? -27.233 -4.178 17.168 1.00 79.62 101 GLN A CA 1
ATOM 789 C C . GLN A 1 101 ? -26.234 -5.121 17.863 1.00 79.62 101 GLN A C 1
ATOM 791 O O . GLN A 1 101 ? -26.611 -5.887 18.750 1.00 79.62 101 GLN A O 1
ATOM 796 N N . LYS A 1 102 ? -24.996 -5.180 17.368 1.00 79.38 102 LYS A N 1
ATOM 797 C CA . LYS A 1 102 ? -23.954 -6.064 17.895 1.00 79.38 102 LYS A CA 1
ATOM 798 C C . LYS A 1 102 ? -22.880 -5.240 18.579 1.00 79.38 102 LYS A C 1
ATOM 800 O O . LYS A 1 102 ? -22.339 -4.317 17.983 1.00 79.38 102 LYS A O 1
ATOM 805 N N . ASP A 1 103 ? -22.524 -5.680 19.776 1.00 85.88 103 ASP A N 1
ATOM 806 C CA . ASP A 1 103 ? -21.607 -4.951 20.651 1.00 85.88 103 ASP A CA 1
ATOM 807 C C . ASP A 1 103 ? -20.180 -5.511 20.594 1.00 85.88 103 ASP A C 1
ATOM 809 O O . ASP A 1 103 ? -19.303 -5.011 21.283 1.00 85.88 103 ASP A O 1
ATOM 813 N N . LEU A 1 104 ? -19.929 -6.525 19.756 1.00 91.50 104 LEU A N 1
ATOM 814 C CA . LEU A 1 104 ? -18.636 -7.194 19.640 1.00 91.50 104 LEU A CA 1
ATOM 815 C C . LEU A 1 104 ? -18.208 -7.342 18.179 1.00 91.50 104 LEU A C 1
ATOM 817 O O . LEU A 1 104 ? -18.953 -7.866 17.341 1.00 91.50 104 LEU A O 1
ATOM 821 N N . LEU A 1 105 ? -16.978 -6.919 17.895 1.00 92.81 105 LEU A N 1
ATOM 822 C CA . LEU A 1 105 ? -16.290 -7.084 16.621 1.00 92.81 105 LEU A CA 1
ATOM 823 C C . LEU A 1 105 ? -14.975 -7.833 16.827 1.00 92.81 105 LEU A C 1
ATOM 825 O O . LEU A 1 105 ? -14.063 -7.354 17.494 1.00 92.81 105 LEU A O 1
ATOM 829 N N . GLN A 1 106 ? -14.858 -8.989 16.190 1.00 92.31 106 GLN A N 1
ATOM 830 C CA . GLN A 1 106 ? -13.617 -9.743 16.134 1.00 92.31 106 GLN A CA 1
ATOM 831 C C . GLN A 1 106 ? -12.843 -9.397 14.860 1.00 92.31 106 GLN A C 1
ATOM 833 O O . GLN A 1 106 ? -13.387 -9.483 13.757 1.00 92.31 106 GLN A O 1
ATOM 838 N N . LEU A 1 107 ? -11.573 -9.033 14.993 1.00 91.56 107 LEU A N 1
ATOM 839 C CA . LEU A 1 107 ? -10.659 -8.907 13.862 1.00 91.56 107 LEU A CA 1
ATOM 840 C C . LEU A 1 107 ? -9.996 -10.263 13.614 1.00 91.56 107 LEU A C 1
ATOM 842 O O . LEU A 1 107 ? -9.523 -10.903 14.551 1.00 91.56 107 LEU A O 1
ATOM 846 N N . ILE A 1 108 ? -9.984 -10.712 12.358 1.00 89.44 108 ILE A N 1
ATOM 847 C CA . ILE A 1 108 ? -9.397 -11.998 11.955 1.00 89.44 108 ILE A CA 1
ATOM 848 C C . ILE A 1 108 ? -8.509 -11.775 10.731 1.00 89.44 108 ILE A C 1
ATOM 850 O O . ILE A 1 108 ? -8.966 -11.213 9.733 1.00 89.44 108 ILE A O 1
ATOM 854 N N . SER A 1 109 ? -7.255 -12.220 10.793 1.00 87.38 109 SER A N 1
ATOM 855 C CA . SER A 1 109 ? -6.349 -12.231 9.644 1.00 87.38 109 SER A CA 1
ATOM 856 C C . SER A 1 109 ? -6.272 -13.647 9.090 1.00 87.38 109 SER A C 1
ATOM 858 O O . SER A 1 109 ? -5.985 -14.594 9.816 1.00 87.38 109 SER A O 1
ATOM 860 N N . GLU A 1 110 ? -6.549 -13.818 7.803 1.00 83.81 110 GLU A N 1
ATOM 861 C CA . GLU A 1 110 ? -6.389 -15.104 7.136 1.00 83.81 110 GLU A CA 1
ATOM 862 C C . GLU A 1 110 ? -4.984 -15.200 6.525 1.00 83.81 110 GLU A C 1
ATOM 864 O O . GLU A 1 110 ? -4.533 -14.300 5.818 1.00 83.81 110 GLU A O 1
ATOM 869 N N . GLY A 1 111 ? -4.306 -16.328 6.749 1.00 74.69 111 GLY A N 1
ATOM 870 C CA . GLY A 1 111 ? -3.000 -16.635 6.158 1.00 74.69 111 GLY A CA 1
ATOM 871 C C . GLY A 1 111 ? -1.789 -16.175 6.976 1.00 74.69 111 GLY A C 1
ATOM 872 O O . GLY A 1 111 ? -1.906 -15.600 8.051 1.00 74.69 111 GLY A O 1
ATOM 873 N N . GLU A 1 112 ? -0.598 -16.477 6.455 1.00 69.50 112 GLU A N 1
ATOM 874 C CA . GLU A 1 112 ? 0.679 -16.220 7.142 1.00 69.50 112 GLU A CA 1
ATOM 875 C C . GLU A 1 112 ? 1.177 -14.771 6.979 1.00 69.50 112 GLU A C 1
ATOM 877 O O . GLU A 1 112 ? 2.044 -14.330 7.732 1.00 69.50 112 GLU A O 1
ATOM 882 N N . ASP A 1 113 ? 0.636 -14.012 6.018 1.00 69.06 113 ASP A N 1
ATOM 883 C CA . ASP A 1 113 ? 1.043 -12.624 5.784 1.00 69.06 113 ASP A CA 1
ATOM 884 C C . ASP A 1 113 ? 0.344 -11.644 6.740 1.00 69.06 113 ASP A C 1
ATOM 886 O O . ASP A 1 113 ? -0.780 -11.174 6.505 1.00 69.06 113 ASP A O 1
ATOM 890 N N . ARG A 1 114 ? 1.077 -11.300 7.799 1.00 68.50 114 ARG A N 1
ATOM 891 C CA . ARG A 1 114 ? 0.693 -10.359 8.860 1.00 68.50 114 ARG A CA 1
ATOM 892 C C . ARG A 1 114 ? 1.354 -8.979 8.703 1.00 68.50 114 ARG A C 1
ATOM 894 O O . ARG A 1 114 ? 1.412 -8.209 9.656 1.00 68.50 114 ARG A O 1
ATOM 901 N N . SER A 1 115 ? 1.883 -8.653 7.520 1.00 70.44 115 SER A N 1
ATOM 902 C CA . SER A 1 115 ? 2.622 -7.406 7.270 1.00 70.44 115 SER A CA 1
ATOM 903 C C . SER A 1 115 ? 1.716 -6.211 6.918 1.00 70.44 115 SER A C 1
ATOM 905 O O . SER A 1 115 ? 1.825 -5.591 5.862 1.00 70.44 115 SER A O 1
ATOM 907 N N . PHE A 1 116 ? 0.791 -5.859 7.812 1.00 80.56 116 PHE A N 1
ATOM 908 C CA . PHE A 1 116 ? -0.052 -4.668 7.670 1.00 80.56 116 PHE A CA 1
ATOM 909 C C . PHE A 1 116 ? -0.301 -4.007 9.024 1.00 80.56 116 PHE A C 1
ATOM 911 O O . PHE A 1 116 ? -0.311 -4.670 10.058 1.00 80.56 116 PHE A O 1
ATOM 918 N N . ASN A 1 117 ? -0.498 -2.691 9.002 1.00 87.75 117 ASN A N 1
ATOM 919 C CA . ASN A 1 117 ? -0.764 -1.916 10.209 1.00 87.75 117 ASN A CA 1
ATOM 920 C C . ASN A 1 117 ? -2.264 -1.675 10.335 1.00 87.75 117 ASN A C 1
ATOM 922 O O . ASN A 1 117 ? -2.905 -1.284 9.355 1.00 87.75 117 ASN A O 1
ATOM 926 N N . VAL A 1 118 ? -2.813 -1.866 11.534 1.00 91.12 118 VAL A N 1
ATOM 927 C CA . VAL A 1 118 ? -4.207 -1.529 11.829 1.00 91.12 118 VAL A CA 1
ATOM 928 C C . VAL A 1 118 ? -4.232 -0.356 12.797 1.00 91.12 118 VAL A C 1
ATOM 930 O O . VAL A 1 118 ? -3.731 -0.454 13.913 1.00 91.12 118 VAL A O 1
ATOM 933 N N . LEU A 1 119 ? -4.833 0.748 12.368 1.00 94.00 119 LEU A N 1
ATOM 934 C CA . LEU A 1 119 ? -5.112 1.907 13.204 1.00 94.00 119 LEU A CA 1
ATOM 935 C C . LEU A 1 119 ? -6.584 1.879 13.596 1.00 94.00 119 LEU A C 1
ATOM 937 O O . LEU A 1 119 ? -7.450 1.767 12.729 1.00 94.00 119 LEU A O 1
ATOM 941 N N . LEU A 1 120 ? -6.869 1.962 14.892 1.00 94.38 120 LEU A N 1
ATOM 942 C CA . LEU A 1 120 ? -8.229 1.902 15.416 1.00 94.38 120 LEU A CA 1
ATOM 943 C C . LEU A 1 120 ? -8.598 3.220 16.095 1.00 94.38 120 LEU A C 1
ATOM 945 O O . LEU A 1 120 ? -8.002 3.613 17.097 1.00 94.38 120 LEU A O 1
ATOM 949 N N . GLU A 1 121 ? -9.621 3.880 15.562 1.00 94.81 121 GLU A N 1
ATOM 950 C CA . GLU A 1 121 ? -10.210 5.101 16.098 1.00 94.81 121 GLU A CA 1
ATOM 951 C C . GLU A 1 121 ? -11.600 4.813 16.674 1.00 94.81 121 GLU A C 1
ATOM 953 O O . GLU A 1 121 ? -12.443 4.166 16.046 1.00 94.81 121 GLU A O 1
ATOM 958 N N . ARG A 1 122 ? -11.863 5.341 17.871 1.00 93.62 122 ARG A N 1
ATOM 959 C CA . ARG A 1 122 ? -13.197 5.348 18.474 1.00 93.62 122 ARG A CA 1
ATOM 960 C C . ARG A 1 122 ? -13.958 6.581 18.002 1.00 93.62 122 ARG A C 1
ATOM 962 O O . ARG A 1 122 ? -13.491 7.704 18.170 1.00 93.62 122 ARG A O 1
ATOM 969 N N . LYS A 1 123 ? -15.138 6.370 17.427 1.00 92.38 123 LYS A N 1
ATOM 970 C CA . LYS A 1 123 ? -16.078 7.443 17.090 1.00 92.38 123 LYS A CA 1
ATOM 971 C C . LYS A 1 123 ? -16.721 7.992 18.357 1.00 92.38 123 LYS A C 1
ATOM 973 O O . LYS A 1 123 ? -16.874 7.273 19.336 1.00 92.38 123 LYS A O 1
ATOM 978 N N . GLU A 1 124 ? -17.134 9.253 18.311 1.00 89.75 124 GLU A N 1
ATOM 979 C CA . GLU A 1 124 ? -17.929 9.864 19.385 1.00 89.75 124 GLU A CA 1
ATOM 980 C C . GLU A 1 124 ? -19.379 9.355 19.382 1.00 89.75 124 GLU A C 1
ATOM 982 O O . GLU A 1 124 ? -20.041 9.331 20.417 1.00 89.75 124 GLU A O 1
ATOM 987 N N . GLU A 1 125 ? -19.872 8.924 18.219 1.00 89.56 125 GLU A N 1
ATOM 988 C CA . GLU A 1 125 ? -21.246 8.471 18.022 1.00 89.56 125 GLU A CA 1
ATOM 989 C C . GLU A 1 125 ? -21.344 6.939 17.961 1.00 89.56 125 GLU A C 1
ATOM 991 O O . GLU A 1 125 ? -20.502 6.258 17.369 1.00 89.56 125 GLU A O 1
ATOM 996 N N . ASN A 1 126 ? -22.428 6.399 18.527 1.00 88.19 126 ASN A N 1
ATOM 997 C CA . ASN A 1 126 ? -22.807 4.992 18.401 1.00 88.19 126 ASN A CA 1
ATOM 998 C C . ASN A 1 126 ? -23.850 4.819 17.294 1.00 88.19 126 ASN A C 1
ATOM 1000 O O . ASN A 1 126 ? -25.051 4.710 17.544 1.00 88.19 126 ASN A O 1
ATOM 1004 N N . ASP A 1 127 ? -23.378 4.808 16.054 1.00 90.12 127 ASP A N 1
ATOM 1005 C CA . ASP A 1 127 ? -24.199 4.670 14.848 1.00 90.12 127 ASP A CA 1
ATOM 1006 C C . ASP A 1 127 ? -24.302 3.221 14.338 1.00 90.12 127 ASP A C 1
ATOM 1008 O O . ASP A 1 127 ? -24.914 2.978 13.297 1.00 90.12 127 ASP A O 1
ATOM 1012 N N . ASN A 1 128 ? -23.713 2.264 15.068 1.00 89.75 128 ASN A N 1
ATOM 1013 C CA . ASN A 1 128 ? -23.616 0.845 14.707 1.00 89.75 128 ASN A CA 1
ATOM 1014 C C . ASN A 1 128 ? -22.963 0.589 13.339 1.00 89.75 128 ASN A C 1
ATOM 1016 O O . ASN A 1 128 ? -23.201 -0.441 12.705 1.00 89.75 128 ASN A O 1
ATOM 1020 N N . LYS A 1 129 ? -22.121 1.514 12.875 1.00 93.44 129 LYS A N 1
ATOM 1021 C CA . LYS A 1 129 ? -21.424 1.403 11.596 1.00 93.44 129 LYS A CA 1
ATOM 1022 C C . LYS A 1 129 ? -19.928 1.343 11.822 1.00 93.44 129 LYS A C 1
ATOM 1024 O O . LYS A 1 129 ? -19.362 2.146 12.558 1.00 93.44 129 LYS A O 1
ATOM 1029 N N . LEU A 1 130 ? -19.279 0.408 11.152 1.00 93.62 130 LEU A N 1
ATOM 1030 C CA . LEU A 1 130 ? -17.831 0.331 11.049 1.00 93.62 130 LEU A CA 1
ATOM 1031 C C . LEU A 1 130 ? -17.398 1.044 9.768 1.00 93.62 130 LEU A C 1
ATOM 1033 O O . LEU A 1 130 ? -17.823 0.657 8.681 1.00 93.62 130 LEU A O 1
ATOM 1037 N N . GLU A 1 131 ? -16.522 2.037 9.873 1.00 95.69 131 GLU A N 1
ATOM 1038 C CA . GLU A 1 131 ? -15.891 2.640 8.695 1.00 95.69 131 GLU A CA 1
ATOM 1039 C C . GLU A 1 131 ? -14.491 2.057 8.518 1.00 95.69 131 GLU A C 1
ATOM 1041 O O . GLU A 1 131 ? -13.712 1.974 9.469 1.00 95.69 131 GLU A O 1
ATOM 1046 N N . VAL A 1 132 ? -14.177 1.645 7.293 1.00 95.62 132 VAL A N 1
ATOM 1047 C CA . VAL A 1 132 ? -12.893 1.046 6.930 1.00 95.62 132 VAL A CA 1
ATOM 1048 C C . VAL A 1 132 ? -12.266 1.872 5.821 1.00 95.62 132 VAL A C 1
ATOM 1050 O O . VAL A 1 132 ? -12.820 1.956 4.720 1.00 95.62 132 VAL A O 1
ATOM 1053 N N . PHE A 1 133 ? -11.086 2.420 6.090 1.00 95.56 133 PHE A N 1
ATOM 1054 C CA . PHE A 1 133 ? -10.262 3.121 5.114 1.00 95.56 133 PHE A CA 1
ATOM 1055 C C . PHE A 1 133 ? -9.003 2.301 4.867 1.00 95.56 133 PHE A C 1
ATOM 1057 O O . PHE A 1 133 ? -8.308 1.896 5.798 1.00 95.56 133 PHE A O 1
ATOM 1064 N N . LEU A 1 134 ? -8.725 2.029 3.600 1.00 93.94 134 LEU A N 1
ATOM 1065 C CA . LEU A 1 134 ? -7.548 1.294 3.177 1.00 93.94 134 LEU A CA 1
ATOM 1066 C C . LEU A 1 134 ? -6.606 2.256 2.466 1.00 93.94 134 LEU A C 1
ATOM 1068 O O . LEU A 1 134 ? -6.962 2.810 1.421 1.00 93.94 134 LEU A O 1
ATOM 1072 N N . PHE A 1 135 ? -5.410 2.409 3.021 1.00 92.81 135 PHE A N 1
ATOM 1073 C CA . PHE A 1 135 ? -4.333 3.186 2.431 1.00 92.81 135 PHE A CA 1
ATOM 1074 C C . PHE A 1 135 ? -3.281 2.242 1.856 1.00 92.81 135 PHE A C 1
ATOM 1076 O O . PHE A 1 135 ? -2.774 1.348 2.544 1.00 92.81 135 PHE A O 1
ATOM 1083 N N . GLN A 1 136 ? -2.966 2.426 0.579 1.00 90.50 136 GLN A N 1
ATOM 1084 C CA . GLN A 1 136 ? -1.989 1.617 -0.131 1.00 90.50 136 GLN A CA 1
ATOM 1085 C C . GLN A 1 136 ? -0.637 2.319 -0.134 1.00 90.50 136 GLN A C 1
ATOM 1087 O O . GLN A 1 136 ? -0.528 3.458 -0.575 1.00 90.50 136 GLN A O 1
ATOM 1092 N N . GLY A 1 137 ? 0.384 1.612 0.347 1.00 87.56 137 GLY A N 1
ATOM 1093 C CA . GLY A 1 137 ? 1.769 2.053 0.281 1.00 87.56 137 GLY A CA 1
ATOM 1094 C C . GLY A 1 137 ? 2.293 2.156 -1.149 1.00 87.56 137 GLY A C 1
ATOM 1095 O O . GLY A 1 137 ? 1.680 1.652 -2.095 1.00 87.56 137 GLY A O 1
ATOM 1096 N N . LYS A 1 138 ? 3.455 2.792 -1.317 1.00 88.06 138 LYS A N 1
ATOM 1097 C CA . LYS A 1 138 ? 4.099 2.873 -2.625 1.00 88.06 138 LYS A CA 1
ATOM 1098 C C . LYS A 1 138 ? 4.980 1.659 -2.889 1.00 88.06 138 LYS A C 1
ATOM 1100 O O . LYS A 1 138 ? 5.654 1.143 -1.997 1.00 88.06 138 LYS A O 1
ATOM 1105 N N . PHE A 1 139 ? 5.014 1.240 -4.149 1.00 88.62 139 PHE A N 1
ATOM 1106 C CA . PHE A 1 139 ? 5.995 0.289 -4.651 1.00 88.62 139 PHE A CA 1
ATOM 1107 C C . PHE A 1 139 ? 6.879 0.970 -5.688 1.00 88.62 139 PHE A C 1
ATOM 1109 O O . PHE A 1 139 ? 6.488 1.150 -6.838 1.00 88.62 139 PHE A O 1
ATOM 1116 N N . ILE A 1 140 ? 8.078 1.359 -5.264 1.00 86.94 140 ILE A N 1
ATOM 1117 C CA . ILE A 1 140 ? 9.041 2.079 -6.095 1.00 86.94 140 ILE A CA 1
ATOM 1118 C C . ILE A 1 140 ? 10.227 1.163 -6.360 1.00 86.94 140 ILE A C 1
ATOM 1120 O O . ILE A 1 140 ? 10.805 0.600 -5.432 1.00 86.94 140 ILE A O 1
ATOM 1124 N N . MET A 1 141 ? 10.627 1.036 -7.622 1.00 85.12 141 MET A N 1
ATOM 1125 C CA . MET A 1 141 ? 11.801 0.262 -8.015 1.00 85.12 141 MET A CA 1
ATOM 1126 C C . MET A 1 141 ? 12.674 1.087 -8.954 1.00 85.12 141 MET A C 1
ATOM 1128 O O . MET A 1 141 ? 12.222 1.531 -10.009 1.00 85.12 141 MET A O 1
ATOM 1132 N N . ASN A 1 142 ? 13.943 1.275 -8.584 1.00 80.94 142 ASN A N 1
ATOM 1133 C CA . ASN A 1 142 ? 14.903 2.107 -9.325 1.00 80.94 142 ASN A CA 1
ATOM 1134 C C . ASN A 1 142 ? 14.392 3.537 -9.619 1.00 80.94 142 ASN A C 1
ATOM 1136 O O . ASN A 1 142 ? 14.720 4.113 -10.656 1.00 80.94 142 ASN A O 1
ATOM 1140 N N . GLY A 1 143 ? 13.578 4.099 -8.720 1.00 81.31 143 GLY A N 1
ATOM 1141 C CA . GLY A 1 143 ? 12.977 5.429 -8.867 1.00 81.31 143 GLY A CA 1
ATOM 1142 C C . GLY A 1 143 ? 11.732 5.481 -9.755 1.00 81.31 143 GLY A C 1
ATOM 1143 O O . GLY A 1 143 ? 11.207 6.563 -9.970 1.00 81.31 143 GLY A O 1
ATOM 1144 N N . TYR A 1 144 ? 11.240 4.349 -10.261 1.00 84.19 144 TYR A N 1
ATOM 1145 C CA . TYR A 1 144 ? 9.969 4.283 -10.986 1.00 84.19 144 TYR A CA 1
ATOM 1146 C C . TYR A 1 144 ? 8.860 3.785 -10.065 1.00 84.19 144 TYR A C 1
ATOM 1148 O O . TYR A 1 144 ? 9.053 2.809 -9.337 1.00 84.19 144 TYR A O 1
ATOM 1156 N N . ASP A 1 145 ? 7.706 4.445 -10.118 1.00 86.44 145 ASP A N 1
ATOM 1157 C CA . ASP A 1 145 ? 6.530 4.093 -9.328 1.00 86.44 145 ASP A CA 1
ATOM 1158 C C . ASP A 1 145 ? 5.703 3.002 -10.032 1.00 86.44 145 ASP A C 1
ATOM 1160 O O . ASP A 1 145 ? 5.207 3.176 -11.146 1.00 86.44 145 ASP A O 1
ATOM 1164 N N . PHE A 1 146 ? 5.577 1.857 -9.367 1.00 88.50 146 PHE A N 1
ATOM 1165 C CA . PHE A 1 146 ? 4.806 0.686 -9.778 1.00 88.50 146 PHE A CA 1
ATOM 1166 C C . PHE A 1 146 ? 3.616 0.417 -8.852 1.00 88.50 146 PHE A C 1
ATOM 1168 O O . PHE A 1 146 ? 3.045 -0.675 -8.893 1.00 88.50 146 PHE A O 1
ATOM 1175 N N . SER A 1 147 ? 3.218 1.389 -8.030 1.00 87.81 147 SER A N 1
ATOM 1176 C CA . SER A 1 147 ? 2.135 1.238 -7.048 1.00 87.81 147 SER A CA 1
ATOM 1177 C C . SER A 1 147 ? 0.808 0.869 -7.707 1.00 87.81 147 SER A C 1
ATOM 1179 O O . SER A 1 147 ? 0.041 0.100 -7.148 1.00 87.81 147 SER A O 1
ATOM 1181 N N . PHE A 1 148 ? 0.585 1.290 -8.955 1.00 86.44 148 PHE A N 1
ATOM 1182 C CA . PHE A 1 148 ? -0.584 0.901 -9.754 1.00 86.44 148 PHE A CA 1
ATOM 1183 C C . PHE A 1 148 ? -0.704 -0.613 -10.016 1.00 86.44 148 PHE A C 1
ATOM 1185 O O . PHE A 1 148 ? -1.752 -1.074 -10.465 1.00 86.44 148 PHE A O 1
ATOM 1192 N N . LYS A 1 149 ? 0.368 -1.387 -9.801 1.00 88.44 149 LYS A N 1
ATOM 1193 C CA . LYS A 1 149 ? 0.359 -2.853 -9.905 1.00 88.44 149 LYS A CA 1
ATOM 1194 C C . LYS A 1 149 ? 0.067 -3.550 -8.580 1.00 88.44 149 LYS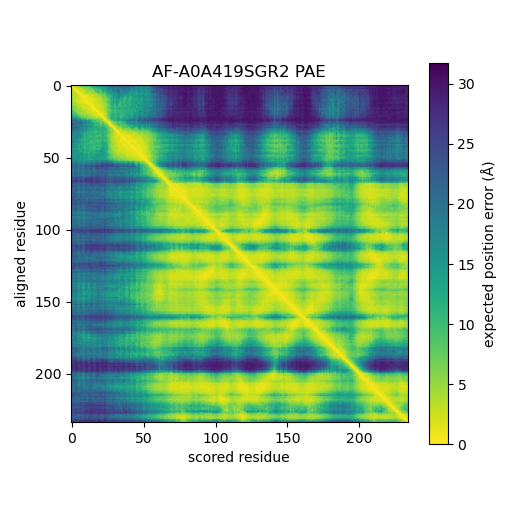 A C 1
ATOM 1196 O O . LYS A 1 149 ? -0.076 -4.770 -8.588 1.00 88.44 149 LYS A O 1
ATOM 1201 N N . LEU A 1 150 ? 0.045 -2.814 -7.469 1.00 88.50 150 LEU A N 1
ATOM 1202 C CA . LEU A 1 150 ? -0.278 -3.374 -6.169 1.00 88.50 150 LEU A CA 1
ATOM 1203 C C . LEU A 1 150 ? -1.784 -3.592 -6.066 1.00 88.50 150 LEU A C 1
ATOM 1205 O O . LEU A 1 150 ? -2.578 -2.689 -6.332 1.00 88.50 150 LEU A O 1
ATOM 1209 N N . GLU A 1 151 ? -2.184 -4.765 -5.592 1.00 89.12 151 GLU A N 1
ATOM 1210 C CA . GLU A 1 151 ? -3.587 -5.024 -5.281 1.00 89.12 151 GLU A CA 1
ATOM 1211 C C . GLU A 1 151 ? -3.902 -4.646 -3.822 1.00 89.12 151 GLU A C 1
ATOM 1213 O O . GLU A 1 151 ? -3.107 -4.930 -2.915 1.00 89.12 151 GLU A O 1
ATOM 1218 N N . PRO A 1 152 ? -5.041 -3.980 -3.556 1.00 88.31 152 PRO A N 1
ATOM 1219 C CA . PRO A 1 152 ? -5.489 -3.721 -2.194 1.00 88.31 152 PRO A CA 1
ATOM 1220 C C . PRO A 1 152 ? -5.893 -5.024 -1.494 1.00 88.31 152 PRO A C 1
ATOM 1222 O O . PRO A 1 152 ? -6.494 -5.915 -2.101 1.00 88.31 152 PRO A O 1
ATOM 1225 N N . ARG A 1 153 ? -5.612 -5.127 -0.190 1.00 87.94 153 ARG A N 1
ATOM 1226 C CA . ARG A 1 153 ? -6.077 -6.254 0.623 1.00 87.94 153 ARG A CA 1
ATOM 1227 C C . ARG A 1 153 ? -7.605 -6.282 0.668 1.00 87.94 153 ARG A C 1
ATOM 1229 O O . ARG A 1 153 ? -8.273 -5.261 0.843 1.00 87.94 153 ARG A O 1
ATOM 1236 N N . HIS A 1 154 ? -8.160 -7.478 0.520 1.00 90.69 154 HIS A N 1
ATOM 1237 C CA . HIS A 1 154 ? -9.598 -7.698 0.589 1.00 90.69 154 HIS A CA 1
ATOM 1238 C C . HIS A 1 154 ? -10.031 -7.950 2.032 1.00 90.69 154 HIS A C 1
ATOM 1240 O O . HIS A 1 154 ? -9.315 -8.576 2.811 1.00 90.69 154 HIS A O 1
ATOM 1246 N N . TYR A 1 155 ? -11.226 -7.477 2.369 1.00 92.38 155 TYR A N 1
ATOM 1247 C CA . TYR A 1 155 ? -11.857 -7.729 3.655 1.00 92.38 155 TYR A CA 1
ATOM 1248 C C . TYR A 1 155 ? -13.356 -7.940 3.487 1.00 92.38 155 TYR A C 1
ATOM 1250 O O . TYR A 1 155 ? -13.963 -7.430 2.538 1.00 92.38 155 TYR A O 1
ATOM 1258 N N . ALA A 1 156 ? -13.944 -8.676 4.424 1.00 93.31 156 ALA A N 1
ATOM 1259 C CA . ALA A 1 156 ? -15.374 -8.928 4.476 1.00 93.31 156 ALA A CA 1
ATOM 1260 C C . ALA A 1 156 ? -15.868 -9.007 5.925 1.00 93.31 156 ALA A C 1
ATOM 1262 O O . ALA A 1 156 ? -15.176 -9.512 6.811 1.00 93.31 156 ALA A O 1
ATOM 1263 N N . LEU A 1 157 ? -17.080 -8.496 6.151 1.00 93.31 157 LEU A N 1
ATOM 1264 C CA . LEU A 1 157 ? -17.775 -8.602 7.427 1.00 93.31 157 LEU A CA 1
ATOM 1265 C C . LEU A 1 157 ? -18.665 -9.845 7.420 1.00 93.31 157 LEU A C 1
ATOM 1267 O O . LEU A 1 157 ? -19.462 -10.042 6.502 1.00 93.31 157 LEU A O 1
ATOM 1271 N N . HIS A 1 158 ? -18.554 -10.654 8.465 1.00 92.44 158 HIS A N 1
ATOM 1272 C CA . HIS A 1 158 ? -19.325 -11.877 8.643 1.00 92.44 158 HIS A CA 1
ATOM 1273 C C . HIS A 1 158 ? -20.002 -11.907 10.010 1.00 92.44 158 HIS A C 1
ATOM 1275 O O . HIS A 1 158 ? -19.568 -11.246 10.952 1.00 92.44 158 HIS A O 1
ATOM 1281 N N . ASP A 1 159 ? -21.057 -12.709 10.126 1.00 90.25 159 ASP A N 1
ATOM 1282 C CA . ASP A 1 159 ? -21.615 -13.062 11.427 1.00 90.25 159 ASP A CA 1
ATOM 1283 C C . ASP A 1 159 ? -20.668 -14.013 12.171 1.00 90.25 159 ASP A C 1
ATOM 1285 O O . ASP A 1 159 ? -20.100 -14.936 11.581 1.00 90.25 159 ASP A O 1
ATOM 1289 N N . HIS A 1 160 ? -20.510 -13.781 13.473 1.00 85.62 160 HIS A N 1
ATOM 1290 C CA . HIS A 1 160 ? -19.754 -14.627 14.392 1.00 85.62 160 HIS A CA 1
ATOM 1291 C C . HIS A 1 160 ? -20.631 -14.991 15.597 1.00 85.62 160 HIS A C 1
ATOM 1293 O O . HIS A 1 160 ? -21.611 -14.302 15.880 1.00 85.62 160 HIS A O 1
ATOM 1299 N N . THR A 1 161 ? -20.299 -16.073 16.305 1.00 79.38 161 THR A N 1
ATOM 1300 C CA . THR A 1 161 ? -21.136 -16.649 17.376 1.00 79.38 161 THR A CA 1
ATOM 1301 C C . THR A 1 161 ? -21.587 -15.606 18.405 1.00 79.38 161 THR A C 1
ATOM 1303 O O . THR A 1 161 ? -22.762 -15.580 18.769 1.00 79.38 161 THR A O 1
ATOM 1306 N N . ASP A 1 162 ? -20.692 -14.685 18.768 1.00 81.81 162 ASP A N 1
ATOM 1307 C CA . ASP A 1 162 ? -20.921 -13.667 19.801 1.00 81.81 162 ASP A CA 1
ATOM 1308 C C . ASP A 1 162 ? -21.011 -12.231 19.247 1.00 81.81 162 ASP A C 1
ATOM 1310 O O . ASP A 1 162 ? -21.148 -11.278 20.006 1.00 81.81 162 ASP A O 1
ATOM 1314 N N . GLY A 1 163 ? -20.968 -12.037 17.923 1.00 88.06 163 GLY A N 1
ATOM 1315 C CA . GLY A 1 163 ? -20.842 -10.696 17.343 1.00 88.06 163 GLY A CA 1
ATOM 1316 C C . GLY A 1 163 ? -20.672 -10.677 15.826 1.00 88.06 163 GLY A C 1
ATOM 1317 O O . GLY A 1 163 ? -21.274 -11.471 15.101 1.00 88.06 163 GLY A O 1
ATOM 1318 N N . LYS A 1 164 ? -19.849 -9.750 15.338 1.00 92.12 164 LYS A N 1
ATOM 1319 C CA . LYS A 1 164 ? -19.392 -9.688 13.945 1.00 92.12 164 LYS A CA 1
ATOM 1320 C C . LYS A 1 164 ? -17.912 -10.040 13.867 1.00 92.12 164 LYS A C 1
ATOM 1322 O O . LYS A 1 164 ? -17.171 -9.813 14.815 1.00 92.12 164 LYS A O 1
ATOM 1327 N N . ALA A 1 165 ? -17.474 -10.554 12.726 1.00 92.06 165 ALA A N 1
ATOM 1328 C CA . ALA A 1 165 ? -16.065 -10.765 12.430 1.00 92.06 165 ALA A CA 1
ATOM 1329 C C . ALA A 1 165 ? -15.671 -10.007 11.160 1.00 92.06 165 ALA A C 1
ATOM 1331 O O . ALA A 1 165 ? -16.254 -10.243 10.099 1.00 92.06 165 ALA A O 1
ATOM 1332 N N . LEU A 1 166 ? -14.677 -9.126 11.260 1.00 92.75 166 LEU A N 1
ATOM 1333 C CA . LEU A 1 166 ? -14.023 -8.516 10.107 1.00 92.75 166 LEU A CA 1
ATOM 1334 C C . LEU A 1 166 ? -12.826 -9.382 9.725 1.00 92.75 166 LEU A C 1
ATOM 1336 O O . LEU A 1 166 ? -11.829 -9.440 10.446 1.00 92.75 166 LEU A O 1
ATOM 1340 N N . ARG A 1 167 ? -12.950 -10.071 8.592 1.00 91.50 167 ARG A N 1
ATOM 1341 C CA . ARG A 1 167 ? -11.913 -10.962 8.077 1.00 91.50 167 ARG A CA 1
ATOM 1342 C C . ARG A 1 167 ? -11.102 -10.255 7.014 1.00 91.50 167 ARG A C 1
ATOM 1344 O O . ARG A 1 167 ? -11.673 -9.756 6.045 1.00 91.50 167 ARG A O 1
ATOM 1351 N N . PHE A 1 168 ? -9.789 -10.254 7.178 1.00 89.81 168 PHE A N 1
ATOM 1352 C CA . PHE A 1 168 ? -8.836 -9.780 6.188 1.00 89.81 168 PHE A CA 1
ATOM 1353 C C . PHE A 1 168 ? -8.253 -10.975 5.444 1.00 89.81 168 PHE A C 1
ATOM 1355 O O . PHE A 1 168 ? -7.654 -11.853 6.057 1.00 89.81 168 PHE A O 1
ATOM 1362 N N . ALA A 1 169 ? -8.426 -11.006 4.126 1.00 88.00 169 ALA A N 1
ATOM 1363 C CA . ALA A 1 169 ? -7.903 -12.087 3.304 1.00 88.00 169 ALA A CA 1
ATOM 1364 C C . ALA A 1 169 ? -6.369 -12.029 3.223 1.00 88.00 169 ALA A C 1
ATOM 1366 O O . ALA A 1 169 ? -5.782 -10.941 3.180 1.00 88.00 169 ALA A O 1
ATOM 1367 N N . ALA A 1 170 ? -5.738 -13.201 3.117 1.00 80.94 170 ALA A N 1
ATOM 1368 C CA . ALA A 1 170 ? -4.315 -13.315 2.818 1.00 80.94 170 ALA A CA 1
ATOM 1369 C C . ALA A 1 170 ? -3.996 -12.611 1.492 1.00 80.94 170 ALA A C 1
ATOM 1371 O O . ALA A 1 170 ? -4.665 -12.856 0.483 1.00 80.94 170 ALA A O 1
ATOM 1372 N N . LEU A 1 171 ? -2.950 -11.783 1.465 1.00 81.94 171 LEU A N 1
ATOM 1373 C CA . LEU A 1 171 ? -2.518 -11.091 0.252 1.00 81.94 171 LEU A CA 1
ATOM 1374 C C . LEU A 1 171 ? -1.098 -11.514 -0.133 1.00 81.94 171 LEU A C 1
ATOM 1376 O O . LEU A 1 171 ? -0.124 -10.876 0.237 1.00 81.94 171 LEU A O 1
ATOM 1380 N N . ASN A 1 172 ? -0.984 -12.563 -0.947 1.00 81.38 172 ASN A N 1
ATOM 1381 C CA . ASN A 1 172 ? 0.282 -12.935 -1.581 1.00 81.38 172 ASN A CA 1
ATOM 1382 C C . ASN A 1 172 ? 0.263 -12.520 -3.053 1.00 81.38 172 ASN A C 1
ATOM 1384 O O . ASN A 1 172 ? -0.303 -13.216 -3.897 1.00 81.38 172 ASN A O 1
ATOM 1388 N N . GLN A 1 173 ? 0.901 -11.392 -3.364 1.00 82.81 173 GLN A N 1
ATOM 1389 C CA . GLN A 1 173 ? 0.986 -10.868 -4.727 1.00 82.81 173 GLN A CA 1
ATOM 1390 C C . GLN A 1 173 ? 2.378 -11.075 -5.332 1.00 82.81 173 GLN A C 1
ATOM 1392 O O . GLN A 1 173 ? 3.401 -10.863 -4.687 1.00 82.81 173 GLN A O 1
ATOM 1397 N N . THR A 1 174 ? 2.426 -11.495 -6.599 1.00 85.62 174 THR A N 1
ATOM 1398 C CA . THR A 1 174 ? 3.673 -11.627 -7.369 1.00 85.62 174 THR A CA 1
ATOM 1399 C C . THR A 1 174 ? 3.670 -10.628 -8.513 1.00 85.62 174 THR A C 1
ATOM 1401 O O . THR A 1 174 ? 2.940 -10.796 -9.491 1.00 85.62 174 THR A O 1
ATOM 1404 N N . ILE A 1 175 ? 4.537 -9.621 -8.433 1.00 84.56 175 ILE A N 1
ATOM 1405 C CA . ILE A 1 175 ? 4.660 -8.596 -9.470 1.00 84.56 175 ILE A CA 1
ATOM 1406 C C . ILE A 1 175 ? 5.809 -8.968 -10.407 1.00 84.56 175 ILE A C 1
ATOM 1408 O O . ILE A 1 175 ? 6.969 -9.038 -10.008 1.00 84.56 175 ILE A O 1
ATOM 1412 N N . LYS A 1 176 ? 5.489 -9.210 -11.682 1.00 85.19 176 LYS A N 1
ATOM 1413 C CA . LYS A 1 176 ? 6.482 -9.474 -12.733 1.00 85.19 176 LYS A CA 1
ATOM 1414 C C . LYS A 1 176 ? 6.809 -8.183 -13.472 1.00 85.19 176 LYS A C 1
ATOM 1416 O O . LYS A 1 176 ? 5.923 -7.546 -14.046 1.00 85.19 176 LYS A O 1
ATOM 1421 N N . LEU A 1 177 ? 8.085 -7.813 -13.463 1.00 80.00 177 LEU A N 1
ATOM 1422 C CA . LEU A 1 177 ? 8.580 -6.565 -14.037 1.00 80.00 177 LEU A CA 1
ATOM 1423 C C . LEU A 1 177 ? 9.715 -6.871 -15.009 1.00 80.00 177 LEU A C 1
ATOM 1425 O O . LEU A 1 177 ? 10.613 -7.652 -14.703 1.0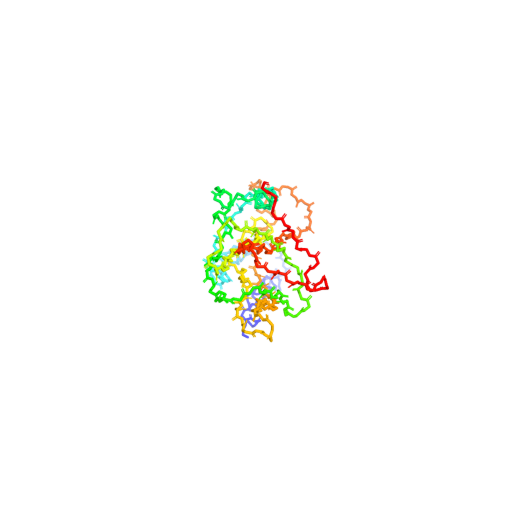0 80.00 177 LEU A O 1
ATOM 1429 N N . ALA A 1 178 ? 9.658 -6.243 -16.179 1.00 79.38 178 ALA A N 1
ATOM 1430 C CA . ALA A 1 178 ? 10.746 -6.211 -17.140 1.00 79.38 178 ALA A CA 1
ATOM 1431 C C . ALA A 1 178 ? 11.106 -4.742 -17.353 1.00 79.38 178 ALA A C 1
ATOM 1433 O O . ALA A 1 178 ? 10.318 -3.980 -17.908 1.00 79.38 178 ALA A O 1
ATOM 1434 N N . LEU A 1 179 ? 12.271 -4.343 -16.851 1.00 74.25 179 LEU A N 1
ATOM 1435 C CA . LEU A 1 179 ? 12.784 -2.987 -16.974 1.00 74.25 179 LEU A CA 1
ATOM 1436 C C . LEU A 1 179 ? 13.878 -2.944 -18.036 1.00 74.25 179 LEU A C 1
ATOM 1438 O O . LEU A 1 179 ? 14.844 -3.701 -17.958 1.00 74.25 179 LEU A O 1
ATOM 1442 N N . THR A 1 180 ? 13.754 -2.015 -18.981 1.00 74.19 180 THR A N 1
ATOM 1443 C CA . THR A 1 180 ? 14.857 -1.645 -19.874 1.00 74.19 180 THR A CA 1
ATOM 1444 C C . THR A 1 180 ? 15.397 -0.307 -19.401 1.00 74.19 180 THR A C 1
ATOM 1446 O O . THR A 1 180 ? 14.693 0.696 -19.451 1.00 74.19 180 THR A O 1
ATOM 1449 N N . LEU A 1 181 ? 16.628 -0.306 -18.900 1.00 72.31 181 LEU A N 1
ATOM 1450 C CA . LEU A 1 181 ? 17.311 0.904 -18.453 1.00 72.31 181 LEU A CA 1
ATOM 1451 C C . LEU A 1 181 ? 18.299 1.364 -19.535 1.00 72.31 181 LEU A C 1
ATOM 1453 O O . LEU A 1 181 ? 18.822 0.512 -20.260 1.00 72.31 181 LEU A O 1
ATOM 1457 N N . PRO A 1 182 ? 18.586 2.675 -19.640 1.00 71.25 182 PRO A N 1
ATOM 1458 C CA . PRO A 1 182 ? 19.613 3.172 -20.545 1.00 71.25 182 PRO A CA 1
ATOM 1459 C C . PRO A 1 182 ? 20.957 2.480 -20.301 1.00 71.25 182 PRO A C 1
ATOM 1461 O O . PRO A 1 182 ? 21.363 2.250 -19.158 1.00 71.25 182 PRO A O 1
ATOM 1464 N N . GLU A 1 183 ? 21.653 2.148 -21.387 1.00 71.31 183 GLU A N 1
ATOM 1465 C CA . GLU A 1 183 ? 22.982 1.550 -21.308 1.00 71.31 183 GLU A CA 1
ATOM 1466 C C . GLU A 1 183 ? 23.994 2.513 -20.669 1.00 71.31 183 GLU A C 1
ATOM 1468 O O . GLU A 1 183 ? 23.860 3.738 -20.727 1.00 71.31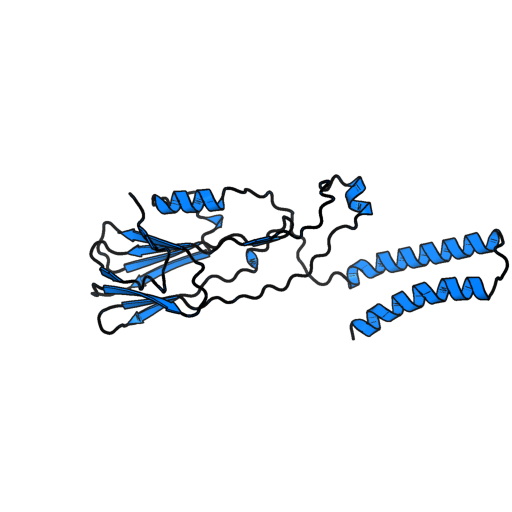 183 GLU A O 1
ATOM 1473 N N . PHE A 1 184 ? 25.032 1.942 -20.053 1.00 68.25 184 PHE A N 1
ATOM 1474 C CA . PHE A 1 184 ? 26.049 2.682 -19.301 1.00 68.25 184 PHE A CA 1
ATOM 1475 C C . PHE A 1 184 ? 26.653 3.852 -20.092 1.00 68.25 184 PHE A C 1
ATOM 1477 O O . PHE A 1 184 ? 26.843 4.933 -19.545 1.00 68.25 184 PHE A O 1
ATOM 1484 N N . THR A 1 185 ? 26.908 3.656 -21.385 1.00 70.94 185 THR A N 1
ATOM 1485 C CA . THR A 1 185 ? 27.452 4.670 -22.297 1.00 70.94 185 THR A CA 1
ATOM 1486 C C . THR A 1 185 ? 26.548 5.886 -22.441 1.00 70.94 185 THR A C 1
ATOM 1488 O O . THR A 1 185 ? 27.059 6.997 -22.473 1.00 70.94 185 THR A O 1
ATOM 1491 N N . ILE A 1 186 ? 25.225 5.711 -22.486 1.00 70.06 186 ILE A N 1
ATOM 1492 C CA . ILE A 1 186 ? 24.269 6.827 -22.562 1.00 70.06 186 ILE A CA 1
ATOM 1493 C C . ILE A 1 186 ? 24.257 7.591 -21.234 1.00 70.06 186 ILE A C 1
ATOM 1495 O O . ILE A 1 186 ? 24.378 8.816 -21.222 1.00 70.06 186 ILE A O 1
ATOM 1499 N N . ARG A 1 187 ? 24.223 6.859 -20.115 1.00 68.69 187 ARG A N 1
ATOM 1500 C CA . ARG A 1 187 ? 24.194 7.421 -18.754 1.00 68.69 187 ARG A CA 1
ATOM 1501 C C . ARG A 1 187 ? 25.398 8.302 -18.423 1.00 68.69 187 ARG A C 1
ATOM 1503 O O . ARG A 1 187 ? 25.284 9.233 -17.635 1.00 68.69 187 ARG A O 1
ATOM 1510 N N . GLN A 1 188 ? 26.551 8.046 -19.044 1.00 66.12 188 GLN A N 1
ATOM 1511 C CA . GLN A 1 188 ? 27.748 8.874 -18.863 1.00 66.12 188 GLN A CA 1
ATOM 1512 C C . GLN A 1 188 ? 27.589 10.307 -19.390 1.00 66.12 188 GLN A C 1
ATOM 1514 O O . GLN A 1 188 ? 28.284 11.200 -18.905 1.00 66.12 188 GLN A O 1
ATOM 1519 N N . PHE A 1 189 ? 26.703 10.528 -20.364 1.00 74.75 189 PHE A N 1
ATOM 1520 C CA . PHE A 1 189 ? 26.512 11.831 -21.006 1.00 74.75 189 PHE A CA 1
ATOM 1521 C C . PHE A 1 189 ? 25.214 12.532 -20.600 1.00 74.75 189 PHE A C 1
ATOM 1523 O O . PHE A 1 189 ? 25.123 13.743 -20.766 1.00 74.75 189 PHE A O 1
ATOM 1530 N N . THR A 1 190 ? 24.219 11.805 -20.085 1.00 66.75 190 THR A N 1
ATOM 1531 C CA . THR A 1 190 ? 22.898 12.364 -19.750 1.00 66.75 190 THR A CA 1
ATOM 1532 C C . THR A 1 190 ? 22.777 12.892 -18.322 1.00 66.75 190 THR A C 1
ATOM 1534 O O . THR A 1 190 ? 21.687 13.284 -17.925 1.00 66.75 190 THR A O 1
ATOM 1537 N N . GLU A 1 191 ? 23.862 12.904 -17.539 1.00 57.94 191 GLU A N 1
ATOM 1538 C CA . GLU A 1 191 ? 23.844 13.275 -16.110 1.00 57.94 191 GLU A CA 1
ATOM 1539 C C . GLU A 1 191 ? 22.822 12.480 -15.272 1.00 57.94 191 GLU A C 1
ATOM 1541 O O . GLU A 1 191 ? 22.560 12.839 -14.125 1.00 57.94 191 GLU A O 1
ATOM 1546 N N . GLU A 1 192 ? 22.297 11.364 -15.802 1.00 58.97 192 GLU A N 1
ATOM 1547 C CA . GLU A 1 192 ? 21.522 10.375 -15.058 1.00 58.97 192 GLU A CA 1
ATOM 1548 C C . GLU A 1 192 ? 22.443 9.736 -14.019 1.00 58.97 192 GLU A C 1
ATOM 1550 O O . GLU A 1 192 ? 23.085 8.719 -14.261 1.00 58.97 192 GLU A O 1
ATOM 1555 N N . GLU A 1 193 ? 22.545 10.428 -12.891 1.00 55.12 193 GLU A N 1
ATOM 1556 C CA . GLU A 1 193 ? 23.018 10.008 -11.587 1.00 55.12 193 GLU A CA 1
ATOM 1557 C C . GLU A 1 193 ? 24.157 8.977 -11.593 1.00 55.12 193 GLU A C 1
ATOM 1559 O O . GLU A 1 193 ? 23.979 7.777 -11.805 1.00 55.12 193 GLU A O 1
ATOM 1564 N N . LYS A 1 194 ? 25.350 9.486 -11.267 1.00 47.00 194 LYS A N 1
ATOM 1565 C CA . LYS A 1 194 ? 26.614 8.776 -11.031 1.00 47.00 194 LYS A CA 1
ATOM 1566 C C . LYS A 1 194 ? 26.523 7.788 -9.854 1.00 47.00 194 LYS A C 1
ATOM 1568 O O . LYS A 1 194 ? 27.267 7.908 -8.889 1.00 47.00 194 LYS A O 1
ATOM 1573 N N . TRP A 1 195 ? 25.664 6.783 -9.935 1.00 47.34 195 TRP A N 1
ATOM 1574 C CA . TRP A 1 195 ? 25.678 5.629 -9.045 1.00 47.34 195 TRP A CA 1
ATOM 1575 C C . TRP A 1 195 ? 26.284 4.461 -9.812 1.00 47.34 195 TRP A C 1
ATOM 1577 O O . TRP A 1 195 ? 25.620 3.571 -10.339 1.00 47.34 195 TRP A O 1
ATOM 1587 N N . VAL A 1 196 ? 27.614 4.505 -9.899 1.00 41.91 196 VAL A N 1
ATOM 1588 C CA . VAL A 1 196 ? 28.446 3.320 -10.115 1.00 41.91 196 VAL A CA 1
ATOM 1589 C C . VAL A 1 196 ? 28.295 2.477 -8.846 1.00 41.91 196 VAL A C 1
ATOM 1591 O O . VAL A 1 196 ? 29.077 2.590 -7.910 1.00 41.91 196 VAL A O 1
ATOM 1594 N N . GLY A 1 197 ? 27.200 1.727 -8.776 1.00 44.62 197 GLY A N 1
ATOM 1595 C CA . GLY A 1 197 ? 26.770 1.002 -7.588 1.00 44.62 197 GLY A CA 1
ATOM 1596 C C . GLY A 1 197 ? 25.548 0.170 -7.933 1.00 44.62 197 GLY A C 1
ATOM 1597 O O . GLY A 1 197 ? 24.425 0.651 -7.993 1.00 44.62 197 GLY A O 1
ATOM 1598 N N . SER A 1 198 ? 25.820 -1.077 -8.256 1.00 49.03 198 SER A N 1
ATOM 1599 C CA . SER A 1 198 ? 24.922 -2.140 -8.667 1.00 49.03 198 SER A CA 1
ATOM 1600 C C . SER A 1 198 ? 23.945 -2.577 -7.575 1.00 49.03 198 SER A C 1
ATOM 1602 O O . SER A 1 198 ? 24.045 -3.705 -7.101 1.00 49.03 198 SER A O 1
ATOM 1604 N N . GLU A 1 199 ? 22.986 -1.744 -7.191 1.00 57.12 199 GLU A N 1
ATOM 1605 C CA . GLU A 1 199 ? 21.874 -2.219 -6.369 1.00 57.12 199 GLU A CA 1
ATOM 1606 C C . GLU A 1 199 ? 20.561 -1.797 -7.009 1.00 57.12 199 GLU A C 1
ATOM 1608 O O . GLU A 1 199 ? 20.158 -0.635 -6.995 1.00 57.12 199 GLU A O 1
ATOM 1613 N N . HIS A 1 200 ? 19.903 -2.779 -7.628 1.00 70.06 200 HIS A N 1
ATOM 1614 C CA . HIS A 1 200 ? 18.473 -2.694 -7.852 1.00 70.06 200 HIS A CA 1
ATOM 1615 C C . HIS A 1 200 ? 17.820 -2.555 -6.486 1.00 70.06 200 HIS A C 1
ATOM 1617 O O . HIS A 1 200 ? 17.684 -3.535 -5.755 1.00 70.06 200 HIS A O 1
ATOM 1623 N N . TRP A 1 201 ? 17.460 -1.332 -6.129 1.00 76.44 201 TRP A N 1
ATOM 1624 C CA . TRP A 1 201 ? 16.735 -1.082 -4.904 1.00 76.44 201 TRP A CA 1
ATOM 1625 C C . TRP A 1 201 ? 15.245 -1.079 -5.213 1.00 76.44 201 TRP A C 1
ATOM 1627 O O . TRP A 1 201 ? 14.784 -0.671 -6.288 1.00 76.44 201 TRP A O 1
ATOM 1637 N N . HIS A 1 202 ? 14.493 -1.562 -4.241 1.00 82.00 202 HIS A N 1
ATOM 1638 C CA . HIS A 1 202 ? 13.056 -1.443 -4.218 1.00 82.00 202 HIS A CA 1
ATOM 1639 C C . HIS A 1 202 ? 12.649 -0.958 -2.835 1.00 82.00 202 HIS A C 1
ATOM 1641 O O . HIS A 1 202 ? 13.282 -1.288 -1.832 1.00 82.00 202 HIS A O 1
ATOM 1647 N N . ARG A 1 203 ? 11.589 -0.166 -2.804 1.00 83.12 203 ARG A N 1
ATOM 1648 C CA . ARG A 1 203 ? 10.855 0.191 -1.602 1.00 83.12 203 ARG A CA 1
ATOM 1649 C C . ARG A 1 203 ? 9.438 -0.311 -1.804 1.00 83.12 203 ARG A C 1
ATOM 1651 O O . ARG A 1 203 ? 8.819 0.011 -2.815 1.00 83.12 203 ARG A O 1
ATOM 1658 N N . ALA A 1 204 ? 8.965 -1.117 -0.869 1.00 84.56 204 ALA A N 1
ATOM 1659 C CA . ALA A 1 204 ? 7.581 -1.543 -0.798 1.00 84.56 204 ALA A CA 1
ATOM 1660 C C . ALA A 1 204 ? 7.080 -1.164 0.590 1.00 84.56 204 ALA A C 1
ATOM 1662 O O . ALA A 1 204 ? 7.560 -1.699 1.589 1.00 84.56 204 ALA A O 1
ATOM 1663 N N . ASP A 1 205 ? 6.178 -0.195 0.641 1.00 85.94 205 ASP A N 1
ATOM 1664 C CA . ASP A 1 205 ? 5.524 0.184 1.883 1.00 85.94 205 ASP A CA 1
ATOM 1665 C C . ASP A 1 205 ? 4.341 -0.770 2.150 1.00 85.94 205 ASP A C 1
ATOM 1667 O O . ASP A 1 205 ? 3.604 -1.143 1.230 1.00 85.94 205 ASP A O 1
ATOM 1671 N N . ASN A 1 206 ? 4.153 -1.173 3.410 1.00 84.94 206 ASN A N 1
ATOM 1672 C CA . ASN A 1 206 ? 3.016 -2.009 3.819 1.00 84.94 206 ASN A CA 1
ATOM 1673 C C . ASN A 1 206 ? 1.689 -1.249 3.675 1.00 84.94 206 ASN A C 1
ATOM 1675 O O . ASN A 1 206 ? 1.675 -0.029 3.586 1.00 84.94 206 ASN A O 1
ATOM 1679 N N . GLN A 1 207 ? 0.555 -1.950 3.683 1.00 88.81 207 GLN A N 1
ATOM 1680 C CA . GLN A 1 207 ? -0.761 -1.296 3.693 1.00 88.81 207 GLN A CA 1
ATOM 1681 C C . GLN A 1 207 ? -1.143 -0.854 5.114 1.00 88.81 207 GLN A C 1
ATOM 1683 O O . GLN A 1 207 ? -0.826 -1.542 6.089 1.00 88.81 207 GLN A O 1
ATOM 1688 N N . ILE A 1 208 ? -1.846 0.278 5.225 1.00 91.94 208 ILE A N 1
ATOM 1689 C CA . ILE A 1 208 ? -2.442 0.753 6.482 1.00 91.94 208 ILE A CA 1
ATOM 1690 C C . ILE A 1 208 ? -3.955 0.581 6.386 1.00 91.94 208 ILE A C 1
ATOM 1692 O O . ILE A 1 208 ? -4.589 1.023 5.424 1.00 91.94 208 ILE A O 1
ATOM 1696 N N . ILE A 1 209 ? -4.530 -0.053 7.399 1.00 93.12 209 ILE A N 1
ATOM 1697 C CA . ILE A 1 209 ? -5.967 -0.242 7.550 1.00 93.12 209 ILE A CA 1
ATOM 1698 C C . ILE A 1 209 ? -6.419 0.637 8.704 1.00 93.12 209 ILE A C 1
ATOM 1700 O O . ILE A 1 209 ? -6.038 0.408 9.845 1.00 93.12 209 ILE A O 1
ATOM 1704 N N . TYR A 1 210 ? -7.235 1.636 8.408 1.00 95.00 210 TYR A N 1
ATOM 1705 C CA . TYR A 1 210 ? -7.801 2.521 9.409 1.00 95.00 210 TYR A CA 1
ATOM 1706 C C . TYR A 1 210 ? -9.254 2.137 9.670 1.00 95.00 210 TYR A C 1
ATOM 1708 O O . TYR A 1 210 ? -10.070 2.099 8.745 1.00 95.00 210 TYR A O 1
ATOM 1716 N N . LEU A 1 211 ? -9.578 1.847 10.923 1.00 95.12 211 LEU A N 1
ATOM 1717 C CA . LEU A 1 211 ? -10.899 1.426 11.364 1.00 95.12 211 LEU A CA 1
ATOM 1718 C C . LEU A 1 211 ? -11.489 2.497 12.275 1.00 95.12 211 LEU A C 1
ATOM 1720 O O . LEU A 1 211 ? -10.913 2.789 13.320 1.00 95.12 211 LEU A O 1
ATOM 1724 N N . ARG A 1 212 ? -12.661 3.031 11.920 1.00 95.12 212 ARG A N 1
ATOM 1725 C CA . ARG A 1 212 ? -13.468 3.847 12.837 1.00 95.12 212 ARG A CA 1
ATOM 1726 C C . ARG A 1 212 ? -14.613 3.012 13.360 1.00 95.12 212 ARG A C 1
ATOM 1728 O O . ARG A 1 212 ? -15.498 2.601 12.605 1.00 95.12 212 ARG A O 1
ATOM 1735 N N . VAL A 1 213 ? -14.584 2.762 14.657 1.00 94.38 213 VAL A N 1
ATOM 1736 C CA . VAL A 1 213 ? -15.553 1.921 15.353 1.00 94.38 213 VAL A CA 1
ATOM 1737 C C . VAL A 1 213 ? -16.411 2.764 16.294 1.00 94.38 213 VAL A C 1
ATOM 1739 O O . VAL A 1 213 ? -15.903 3.728 16.868 1.00 94.38 213 VAL A O 1
ATOM 1742 N N . PRO A 1 214 ? -17.695 2.417 16.488 1.00 93.50 214 PRO A N 1
ATOM 1743 C CA . PRO A 1 214 ? -18.527 2.999 17.537 1.00 93.50 214 PRO A CA 1
ATOM 1744 C C . PRO A 1 214 ? -17.831 2.979 18.906 1.00 93.50 214 PRO A C 1
ATOM 1746 O O . PRO A 1 214 ? -17.017 2.089 19.192 1.00 93.50 214 PRO A O 1
ATOM 1749 N N . HIS A 1 215 ? -18.153 3.965 19.743 1.00 89.44 215 HIS A N 1
ATOM 1750 C CA . HIS A 1 215 ? -17.533 4.155 21.054 1.00 89.44 215 HIS A CA 1
ATOM 1751 C C . HIS A 1 215 ? -17.646 2.902 21.933 1.00 89.44 215 HIS A C 1
ATOM 1753 O O . HIS A 1 215 ? -16.651 2.451 22.499 1.00 89.44 215 HIS A O 1
ATOM 1759 N N . ASP A 1 216 ? -18.838 2.304 21.980 1.00 89.31 216 ASP A N 1
ATOM 1760 C CA . ASP A 1 216 ? -19.158 1.213 22.911 1.00 89.31 216 ASP A CA 1
ATOM 1761 C C . ASP A 1 216 ? -18.882 -0.191 22.345 1.00 89.31 216 ASP A C 1
ATOM 1763 O O . ASP A 1 216 ? -19.105 -1.187 23.029 1.00 89.31 216 ASP A O 1
ATOM 1767 N N . LEU A 1 217 ? -18.387 -0.294 21.106 1.00 90.50 217 LEU A N 1
ATOM 1768 C CA . LEU A 1 217 ? -18.122 -1.581 20.463 1.00 90.50 217 LEU A CA 1
ATOM 1769 C C . LEU A 1 217 ? -16.894 -2.267 21.083 1.00 90.50 217 LEU A C 1
ATOM 1771 O O . LEU A 1 217 ? -15.771 -1.773 20.978 1.00 90.50 217 LEU A O 1
ATOM 1775 N N . GLU A 1 218 ? -17.044 -3.454 21.648 1.00 91.12 218 GLU A N 1
ATOM 1776 C CA . GLU A 1 218 ? -15.906 -4.270 22.053 1.00 91.12 218 GLU A CA 1
ATOM 1777 C C . GLU A 1 218 ? -15.170 -4.782 20.807 1.00 91.12 218 GLU A C 1
ATOM 1779 O O . GLU A 1 218 ? -15.774 -5.364 19.906 1.00 91.12 218 GLU A O 1
ATOM 1784 N N . VAL A 1 219 ? -13.858 -4.540 20.728 1.00 90.62 219 VAL A N 1
ATOM 1785 C CA . VAL A 1 219 ? -13.030 -5.023 19.616 1.00 90.62 219 VAL A CA 1
ATOM 1786 C C . VAL A 1 219 ? -12.028 -6.021 20.161 1.00 90.62 219 VAL A C 1
ATOM 1788 O O . VAL A 1 219 ? -11.215 -5.676 21.016 1.00 90.62 219 VAL A O 1
ATOM 1791 N N . ILE A 1 220 ? -12.096 -7.249 19.655 1.00 91.00 220 ILE A N 1
ATOM 1792 C CA . ILE A 1 220 ? -11.212 -8.346 20.040 1.00 91.00 220 ILE A CA 1
ATOM 1793 C C . ILE A 1 220 ? -10.338 -8.690 18.843 1.00 91.00 220 ILE A C 1
ATOM 1795 O O . ILE A 1 220 ? -10.836 -8.909 17.738 1.00 91.00 220 ILE A O 1
ATOM 1799 N N . ALA A 1 221 ? -9.037 -8.768 19.068 1.00 86.12 221 ALA A N 1
ATOM 1800 C CA . ALA A 1 221 ? -8.077 -9.238 18.088 1.00 86.12 221 ALA A CA 1
ATOM 1801 C C . ALA A 1 221 ? -7.123 -10.213 18.768 1.00 86.12 221 ALA A C 1
ATOM 1803 O O . ALA A 1 221 ? -6.753 -10.011 19.924 1.00 86.12 221 ALA A O 1
ATOM 1804 N N . ASP A 1 222 ? -6.755 -11.268 18.053 1.00 82.25 222 ASP A N 1
ATOM 1805 C CA . ASP A 1 222 ? -5.693 -12.158 18.501 1.00 82.25 222 ASP A CA 1
ATOM 1806 C C . ASP A 1 222 ? -4.345 -11.449 18.296 1.00 82.25 222 ASP A C 1
ATOM 1808 O O . ASP A 1 222 ? -4.061 -10.978 17.191 1.00 82.25 222 ASP A O 1
ATOM 1812 N N . GLU A 1 223 ? -3.539 -11.344 19.355 1.00 73.81 223 GLU A N 1
ATOM 1813 C CA . GLU A 1 223 ? -2.208 -10.722 19.304 1.00 73.81 223 GLU A CA 1
ATOM 1814 C C . GLU A 1 223 ? -1.285 -11.446 18.318 1.00 73.81 223 GLU A C 1
ATOM 1816 O O . GLU A 1 223 ? -0.427 -10.812 17.700 1.00 73.81 223 GLU A O 1
ATOM 1821 N N . ASP A 1 224 ? -1.492 -12.752 18.116 1.00 73.06 224 ASP A N 1
ATOM 1822 C CA . ASP A 1 224 ? -0.734 -13.507 17.128 1.00 73.06 224 ASP A CA 1
ATOM 1823 C C . ASP A 1 224 ? -1.101 -13.063 15.704 1.00 73.06 224 ASP A C 1
ATOM 1825 O O . ASP A 1 224 ? -0.212 -12.926 14.861 1.00 73.06 224 ASP A O 1
ATOM 1829 N N . ASP A 1 225 ? -2.379 -12.799 15.424 1.00 70.62 225 ASP A N 1
ATOM 1830 C CA . ASP A 1 225 ? -2.865 -12.428 14.088 1.00 70.62 225 ASP A CA 1
ATOM 1831 C C . ASP A 1 225 ? -2.730 -10.934 13.775 1.00 70.62 225 ASP A C 1
ATOM 1833 O O . ASP A 1 225 ? -2.580 -10.567 12.605 1.00 70.62 225 ASP A O 1
ATOM 1837 N N . PHE A 1 226 ? -2.736 -10.082 14.802 1.00 72.94 226 PHE A N 1
ATOM 1838 C CA . PHE A 1 226 ? -2.590 -8.633 14.683 1.00 72.94 226 PHE A CA 1
ATOM 1839 C C . PHE A 1 226 ? -1.546 -8.090 15.667 1.00 72.94 226 PHE A C 1
ATOM 1841 O O . PHE A 1 226 ? -1.891 -7.400 16.628 1.00 72.94 226 PHE A O 1
ATOM 1848 N N . PRO A 1 227 ? -0.250 -8.318 15.403 1.00 58.72 227 PRO A N 1
ATOM 1849 C CA . PRO A 1 227 ? 0.821 -7.848 16.282 1.00 58.72 227 PRO A CA 1
ATOM 1850 C C . PRO A 1 227 ? 0.947 -6.313 16.350 1.00 58.72 227 PRO A C 1
ATOM 1852 O O . PRO A 1 227 ? 1.647 -5.795 17.218 1.00 58.72 227 PRO A O 1
ATOM 1855 N N . PHE A 1 228 ? 0.289 -5.575 15.445 1.00 68.75 228 PHE A N 1
ATOM 1856 C CA . PHE A 1 228 ? 0.408 -4.120 15.303 1.00 68.75 228 PHE A CA 1
ATOM 1857 C C . PHE A 1 228 ?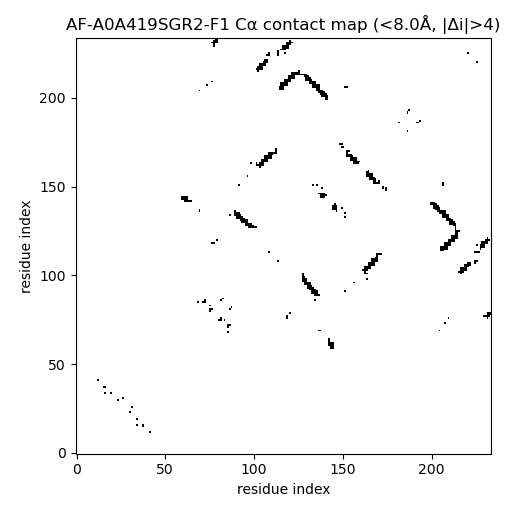 -0.965 -3.436 15.178 1.00 68.75 228 PHE A C 1
ATOM 1859 O O . PHE A 1 228 ? -1.274 -2.816 14.156 1.00 68.75 228 PHE A O 1
ATOM 1866 N N . ILE A 1 229 ? -1.803 -3.565 16.213 1.00 83.44 229 ILE A N 1
ATOM 1867 C CA . ILE A 1 229 ? -2.971 -2.688 16.389 1.00 83.44 229 ILE A CA 1
ATOM 1868 C C . ILE A 1 229 ? -2.550 -1.485 17.221 1.00 83.44 229 ILE A C 1
ATOM 1870 O O . ILE A 1 229 ? -2.155 -1.631 18.378 1.00 83.44 229 ILE A O 1
ATOM 1874 N N . GLU A 1 230 ? -2.678 -0.294 16.649 1.00 89.00 230 GLU A N 1
ATOM 1875 C CA . GLU A 1 230 ? -2.435 0.956 17.358 1.00 89.00 230 GLU A CA 1
ATOM 1876 C C . GLU A 1 230 ? -3.736 1.749 17.495 1.00 89.00 230 GLU A C 1
ATOM 1878 O O . GLU A 1 230 ? -4.487 1.948 16.538 1.00 89.00 230 GLU A O 1
ATOM 1883 N N . TYR A 1 231 ? -4.015 2.190 18.720 1.00 89.31 231 TYR A N 1
ATOM 1884 C CA . TYR A 1 231 ? -5.150 3.055 19.005 1.00 89.31 231 TYR A CA 1
ATOM 1885 C C . TYR A 1 231 ? -4.788 4.493 18.657 1.00 89.31 231 TYR A C 1
ATOM 1887 O O . TYR A 1 231 ? -3.772 5.020 19.115 1.00 89.31 231 TYR A O 1
ATOM 1895 N N . VAL A 1 232 ? -5.643 5.125 17.863 1.00 89.69 232 VAL A N 1
ATOM 1896 C CA . VAL A 1 232 ? -5.491 6.520 17.455 1.00 89.69 232 VAL A CA 1
ATOM 1897 C C . VAL A 1 232 ? -5.653 7.415 18.680 1.00 89.69 232 VAL A C 1
ATOM 1899 O O . VAL A 1 232 ? -6.635 7.303 19.418 1.00 89.69 232 VAL A O 1
ATOM 1902 N N . GLN A 1 233 ? -4.683 8.300 18.899 1.00 76.00 233 GLN A N 1
ATOM 1903 C CA . GLN A 1 233 ? -4.691 9.243 20.016 1.00 76.00 233 GLN A CA 1
ATOM 1904 C C . GLN A 1 233 ? -5.309 10.560 19.547 1.00 76.00 233 GLN A C 1
ATOM 1906 O O . GLN A 1 233 ? -4.785 11.195 18.635 1.00 76.00 233 GLN A O 1
ATOM 1911 N N . LYS A 1 234 ? -6.417 10.959 20.171 1.00 63.94 234 LYS A N 1
ATOM 1912 C CA . LYS A 1 234 ? -7.046 12.273 19.996 1.00 63.94 234 LYS A CA 1
ATOM 1913 C C . LYS A 1 234 ? -6.891 13.114 21.253 1.00 63.94 234 LYS A C 1
ATOM 1915 O O . LYS A 1 234 ? -6.977 12.531 22.357 1.00 63.94 234 LYS A O 1
#